Protein AF-A0A2S0L0M1-F1 (afdb_monomer)

Secondary structure (DSSP, 8-state):
-----SSSSSSS-----------PEEEE-TTS-EEEEE-------HHHHHHHHHHHHHHHHHHHHHHHHHHHHHHHHHHHHHHHHHHHHHHHHHHHHHHHHHHHHEEEEEEEEEEEEEETT--EEEEEEEETTEEEEEETTS-EEEEEEEETTEEEEEETTS-EEEEEEEETTEEEEEETTS-EEEEEEEETTEEEEEETTS-EEEEEEEETTEEEEEETTS-EEEEEEEETTEEEEE-TTS-EEEEEEEEEEEEEEETTEEEEE--HHHHHHHHHHHHHHHHHHHHHHHHHHTEEEEEEE-TTS-EEEEEEEETTEEEEEETTS-EEEEEETT--

Solvent-accessible surface area (backbone atoms only — not comparable to full-atom values): 18390 Å² total; per-residue (Å²): 139,91,90,84,89,87,86,76,84,84,86,76,75,88,71,94,72,94,77,94,74,95,64,70,50,75,43,57,48,100,85,69,48,78,77,45,76,47,76,80,83,74,91,71,51,72,70,54,52,51,49,52,51,53,50,51,51,52,52,53,49,51,51,54,51,51,50,50,49,52,52,51,53,49,50,52,49,54,53,50,51,52,51,51,51,48,52,51,50,51,53,52,51,52,53,51,51,54,51,50,52,59,51,68,34,47,47,75,45,80,61,36,36,36,32,40,32,25,40,60,80,50,47,56,53,24,34,38,34,36,43,92,63,30,35,46,29,24,39,56,88,64,51,57,57,25,36,38,39,63,53,98,79,26,39,37,32,23,38,53,86,67,49,69,53,24,35,38,40,70,56,97,53,32,36,43,31,27,37,60,88,69,47,65,50,32,37,38,44,48,58,89,55,38,35,39,35,25,40,61,88,68,45,71,60,24,37,37,38,55,56,93,52,33,34,44,33,23,39,73,88,65,50,65,59,21,36,37,40,55,51,97,51,35,38,40,35,24,38,62,86,68,48,64,56,25,36,34,41,46,44,79,28,34,38,34,22,49,76,86,39,84,74,48,66,65,50,67,69,60,52,47,54,51,50,43,52,51,27,52,51,51,43,52,48,52,50,48,48,54,50,40,80,37,37,47,78,49,78,41,60,49,100,85,69,48,66,51,32,39,37,40,39,36,85,58,32,33,38,35,25,38,63,87,67,49,81,72,48,78,43,62,66,79,74,128

Structure (mmCIF, N/CA/C/O backbone):
data_AF-A0A2S0L0M1-F1
#
_entry.id   AF-A0A2S0L0M1-F1
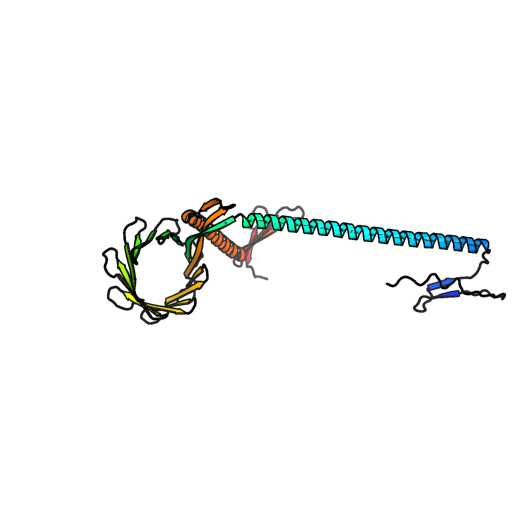#
loop_
_atom_site.group_PDB
_atom_site.id
_atom_site.type_symbol
_atom_site.label_atom_id
_atom_site.label_alt_id
_atom_site.label_comp_id
_atom_site.label_asym_id
_atom_site.label_entity_id
_atom_site.label_seq_id
_atom_site.pdbx_PDB_ins_code
_atom_site.Cartn_x
_atom_site.Cartn_y
_atom_site.Cartn_z
_atom_site.occupancy
_atom_site.B_iso_or_equiv
_atom_site.auth_seq_id
_atom_site.auth_comp_id
_atom_site.auth_asym_id
_atom_site.auth_atom_id
_atom_site.pdbx_PDB_model_num
ATOM 1 N N . MET A 1 1 ? 57.082 9.782 -32.297 1.00 38.47 1 MET A N 1
ATOM 2 C CA . MET A 1 1 ? 58.486 10.260 -32.256 1.00 38.47 1 MET A CA 1
ATOM 3 C C . MET A 1 1 ? 59.394 9.033 -32.230 1.00 38.47 1 MET A C 1
ATOM 5 O O . MET A 1 1 ? 59.083 8.135 -31.463 1.00 38.47 1 MET A O 1
ATOM 9 N N . LYS A 1 2 ? 60.462 9.013 -33.044 1.00 38.16 2 LYS A N 1
ATOM 10 C CA . LYS A 1 2 ? 61.346 7.879 -33.433 1.00 38.16 2 LYS A CA 1
ATOM 11 C C . LYS A 1 2 ? 60.902 7.100 -34.679 1.00 38.16 2 LYS A C 1
ATOM 13 O O . LYS A 1 2 ? 60.238 6.086 -34.563 1.00 38.16 2 LYS A O 1
ATOM 18 N N . MET A 1 3 ? 61.308 7.595 -35.848 1.00 29.16 3 MET A N 1
ATOM 19 C CA . MET A 1 3 ? 61.786 6.821 -37.011 1.00 29.16 3 MET A CA 1
ATOM 20 C C . MET A 1 3 ? 62.231 7.821 -38.090 1.00 29.16 3 MET A C 1
ATOM 22 O O . MET A 1 3 ? 61.584 8.003 -39.112 1.00 29.16 3 MET A O 1
ATOM 26 N N . ILE A 1 4 ? 63.312 8.550 -37.818 1.00 35.44 4 ILE A N 1
ATOM 27 C CA . ILE A 1 4 ? 64.072 9.282 -38.836 1.00 35.44 4 ILE A CA 1
ATOM 28 C C . ILE A 1 4 ? 65.523 9.128 -38.407 1.00 35.44 4 ILE A C 1
ATOM 30 O O . ILE A 1 4 ? 65.901 9.653 -37.364 1.00 35.44 4 ILE A O 1
ATOM 34 N N . GLY A 1 5 ? 66.316 8.371 -39.156 1.00 35.31 5 GLY A N 1
ATOM 35 C CA . GLY A 1 5 ? 67.752 8.319 -38.901 1.00 35.31 5 GLY A CA 1
ATOM 36 C C . GLY A 1 5 ? 68.411 7.001 -39.251 1.00 35.31 5 GLY A C 1
ATOM 37 O O . GLY A 1 5 ? 68.977 6.382 -38.362 1.00 35.31 5 GLY A O 1
ATOM 38 N N . THR A 1 6 ? 68.354 6.555 -40.511 1.00 38.09 6 THR A N 1
ATOM 39 C CA . THR A 1 6 ? 69.381 5.625 -41.040 1.00 38.09 6 THR A CA 1
ATOM 40 C C . THR A 1 6 ? 69.422 5.554 -42.572 1.00 38.09 6 THR A C 1
ATOM 42 O O . THR A 1 6 ? 69.612 4.490 -43.136 1.00 38.09 6 THR A O 1
ATOM 45 N N . TRP A 1 7 ? 69.255 6.679 -43.277 1.00 28.41 7 TRP A N 1
ATOM 46 C CA . TRP A 1 7 ? 69.481 6.722 -44.738 1.00 28.41 7 TRP A CA 1
ATOM 47 C C . TRP A 1 7 ? 70.381 7.875 -45.217 1.00 28.41 7 TRP A C 1
ATOM 49 O O . TRP A 1 7 ? 70.524 8.073 -46.416 1.00 28.41 7 TRP A O 1
ATOM 59 N N . CYS A 1 8 ? 71.043 8.610 -44.312 1.00 28.67 8 CYS A N 1
ATOM 60 C CA . CYS A 1 8 ? 71.921 9.732 -44.694 1.00 28.67 8 CYS A CA 1
ATOM 61 C C . CYS A 1 8 ? 73.416 9.551 -44.377 1.00 28.67 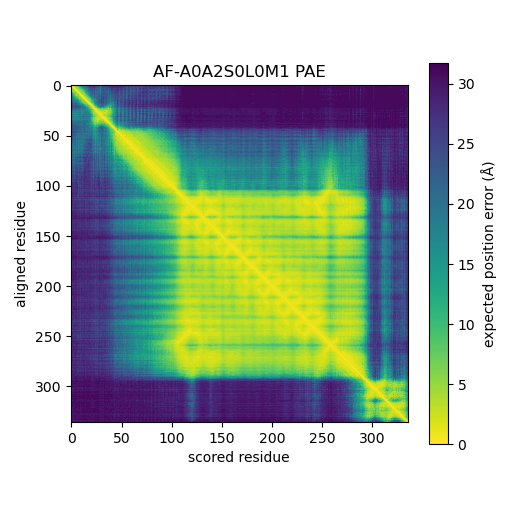8 CYS A C 1
ATOM 63 O O . CYS A 1 8 ? 74.188 10.462 -44.650 1.00 28.67 8 CYS A O 1
ATOM 65 N N . ALA A 1 9 ? 73.865 8.420 -43.827 1.00 28.42 9 ALA A N 1
ATOM 66 C CA . ALA A 1 9 ? 75.251 8.315 -43.346 1.00 28.42 9 ALA A CA 1
ATOM 67 C C . ALA A 1 9 ? 76.271 7.761 -44.363 1.00 28.42 9 ALA A C 1
ATOM 69 O O . ALA A 1 9 ? 77.457 7.758 -44.059 1.00 28.42 9 ALA A O 1
ATOM 70 N N . ALA A 1 10 ? 75.858 7.322 -45.558 1.00 33.03 10 ALA A N 1
ATOM 71 C CA . ALA A 1 10 ? 76.778 6.694 -46.519 1.00 33.03 10 ALA A CA 1
ATOM 72 C C . ALA A 1 10 ? 77.180 7.576 -47.720 1.00 33.03 10 ALA A C 1
ATOM 74 O O . ALA A 1 10 ? 77.999 7.151 -48.524 1.00 33.03 10 ALA A O 1
ATOM 75 N N . LEU A 1 11 ? 76.650 8.799 -47.861 1.00 32.59 11 LEU A N 1
ATOM 76 C CA . LEU A 1 11 ? 76.905 9.654 -49.039 1.00 32.59 11 LEU A CA 1
ATO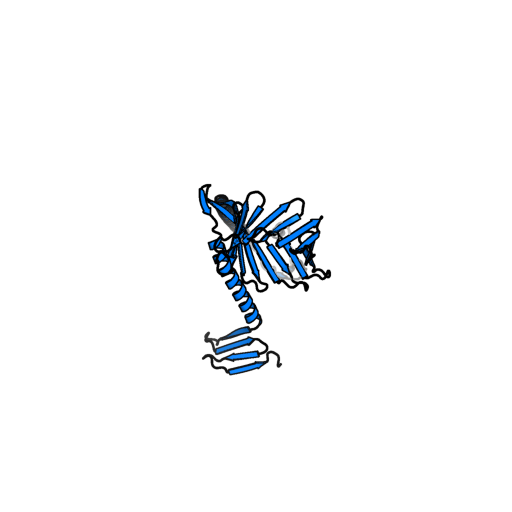M 77 C C . LEU A 1 11 ? 77.767 10.900 -48.765 1.00 32.59 11 LEU A C 1
ATOM 79 O O . LEU A 1 11 ? 77.800 11.811 -49.586 1.00 32.59 11 LEU A O 1
ATOM 83 N N . LEU A 1 12 ? 78.470 10.956 -47.628 1.00 30.48 12 LEU A N 1
ATOM 84 C CA . LEU A 1 12 ? 79.279 12.125 -47.240 1.00 30.48 12 LEU A CA 1
ATOM 85 C C . LEU A 1 12 ? 80.700 11.807 -46.747 1.00 30.48 12 LEU A C 1
ATOM 87 O O . LEU A 1 12 ? 81.360 12.680 -46.194 1.00 30.48 12 LEU A O 1
ATOM 91 N N . ALA A 1 13 ? 81.206 10.597 -46.989 1.00 30.78 13 ALA A N 1
ATOM 92 C CA . ALA A 1 13 ? 82.622 10.295 -46.800 1.00 30.78 13 ALA A CA 1
ATOM 93 C C . ALA A 1 13 ? 83.307 10.239 -48.170 1.00 30.78 13 ALA A C 1
ATOM 95 O O . ALA A 1 13 ? 83.307 9.212 -48.844 1.00 30.78 13 ALA A O 1
ATOM 96 N N . GLY A 1 14 ? 83.871 11.372 -48.593 1.00 38.91 14 GLY A N 1
ATOM 97 C CA . GLY A 1 14 ? 84.887 11.368 -49.635 1.00 38.91 14 GLY A CA 1
ATOM 98 C C . GLY A 1 14 ? 86.065 10.530 -49.153 1.00 38.91 14 GLY A C 1
ATOM 99 O O . GLY A 1 14 ? 86.693 10.874 -48.156 1.00 38.91 14 GLY A O 1
ATOM 100 N N . PHE A 1 15 ? 86.351 9.432 -49.843 1.00 31.39 15 PHE A N 1
ATOM 101 C CA . PHE A 1 15 ? 87.589 8.694 -49.642 1.00 31.39 15 PHE A CA 1
ATOM 102 C C . PHE A 1 15 ? 88.229 8.422 -51.000 1.00 31.39 15 PHE A C 1
ATOM 104 O O . PHE A 1 15 ? 87.864 7.512 -51.738 1.00 31.39 15 PHE A O 1
ATOM 111 N N . LEU A 1 16 ? 89.183 9.294 -51.331 1.00 35.97 16 LEU A N 1
ATOM 112 C CA . LEU A 1 16 ? 90.285 8.991 -52.230 1.00 35.97 16 LEU A CA 1
ATOM 113 C C . LEU A 1 16 ? 91.061 7.817 -51.625 1.00 35.97 16 LEU A C 1
ATOM 115 O O . LEU A 1 16 ? 91.705 7.979 -50.593 1.00 35.97 16 LEU A O 1
ATOM 119 N N . ALA A 1 17 ? 91.033 6.659 -52.275 1.00 29.23 17 ALA A N 1
ATOM 120 C CA . ALA A 1 17 ? 92.014 5.610 -52.043 1.00 29.23 17 ALA A CA 1
ATOM 121 C C . ALA A 1 17 ? 92.287 4.881 -53.362 1.00 29.23 17 ALA A C 1
ATOM 123 O O . ALA A 1 17 ? 91.578 3.966 -53.765 1.00 29.23 17 ALA A O 1
ATOM 124 N N . VAL A 1 18 ? 93.334 5.335 -54.051 1.00 36.06 18 VAL A N 1
ATOM 125 C CA . VAL A 1 18 ? 94.094 4.502 -54.982 1.00 36.06 18 VAL A CA 1
ATOM 126 C C . VAL A 1 18 ? 94.914 3.554 -54.108 1.00 36.06 18 VAL A C 1
ATOM 128 O O . VAL A 1 18 ? 95.785 4.015 -53.373 1.00 36.06 18 VAL A O 1
ATOM 131 N N . GLY A 1 19 ? 94.629 2.254 -54.138 1.00 30.58 19 GLY A N 1
ATOM 132 C CA . GLY A 1 19 ? 95.394 1.275 -53.366 1.00 30.58 19 GLY A CA 1
ATOM 133 C C . GLY A 1 19 ? 94.763 -0.113 -53.359 1.00 30.58 19 GLY A C 1
ATOM 134 O O . GLY A 1 19 ? 93.583 -0.273 -53.090 1.00 30.58 19 GLY A O 1
ATOM 135 N N . THR A 1 20 ? 95.569 -1.108 -53.699 1.00 39.47 20 THR A N 1
ATOM 136 C CA . THR A 1 20 ? 95.247 -2.515 -53.956 1.00 39.47 20 THR A CA 1
ATOM 137 C C . THR A 1 20 ? 94.995 -3.344 -52.688 1.00 39.47 20 THR A C 1
ATOM 139 O O . THR A 1 20 ? 95.913 -3.455 -51.881 1.00 39.47 20 THR A O 1
ATOM 142 N N . ALA A 1 21 ? 93.827 -3.990 -52.569 1.00 34.66 21 ALA A N 1
ATOM 143 C CA . ALA A 1 21 ? 93.588 -5.343 -52.018 1.00 34.66 21 ALA A CA 1
ATOM 144 C C . ALA A 1 21 ? 92.069 -5.585 -51.887 1.00 34.66 21 ALA A C 1
ATOM 146 O O . ALA A 1 21 ? 91.335 -4.679 -51.508 1.00 34.66 21 ALA A O 1
ATOM 147 N N . ALA A 1 22 ? 91.589 -6.790 -52.211 1.00 45.09 22 ALA A N 1
ATOM 148 C CA . ALA A 1 22 ? 90.186 -7.169 -52.037 1.00 45.09 22 ALA A CA 1
ATOM 149 C C . ALA A 1 22 ? 89.833 -7.222 -50.537 1.00 45.09 22 ALA A C 1
ATOM 151 O O . ALA A 1 22 ? 90.338 -8.079 -49.813 1.00 45.09 22 ALA A O 1
ATOM 152 N N . GLU A 1 23 ? 88.989 -6.298 -50.075 1.00 45.81 23 GLU A N 1
ATOM 153 C CA . GLU A 1 23 ? 88.536 -6.202 -48.684 1.00 45.81 23 GLU A CA 1
ATOM 154 C C . GLU A 1 23 ? 87.049 -6.578 -48.594 1.00 45.81 23 GLU A C 1
ATOM 156 O O . GLU A 1 23 ? 86.165 -5.850 -49.046 1.00 45.81 23 GLU A O 1
ATOM 161 N N . THR A 1 24 ? 86.760 -7.743 -48.016 1.00 47.53 24 THR A N 1
ATOM 162 C CA . THR A 1 24 ? 85.405 -8.142 -47.607 1.00 47.53 24 THR A CA 1
ATOM 163 C C . THR A 1 24 ? 84.978 -7.363 -46.371 1.00 47.53 24 THR A C 1
ATOM 165 O O . THR A 1 24 ? 85.628 -7.455 -45.329 1.00 47.53 24 THR A O 1
ATOM 168 N N . VAL A 1 25 ? 83.853 -6.650 -46.454 1.00 51.88 25 VAL A N 1
ATOM 169 C CA . VAL A 1 25 ? 83.310 -5.873 -45.331 1.00 51.88 25 VAL A CA 1
ATOM 170 C C . VAL A 1 25 ? 82.193 -6.663 -44.646 1.00 51.88 25 VAL A C 1
ATOM 172 O O . VAL A 1 25 ? 81.221 -7.091 -45.274 1.00 51.88 25 VAL A O 1
ATOM 175 N N . GLU A 1 26 ? 82.326 -6.865 -43.333 1.00 57.41 26 GLU A N 1
ATOM 176 C CA . GLU A 1 26 ? 81.300 -7.503 -42.505 1.00 57.41 26 GLU A CA 1
ATOM 177 C C . GLU A 1 26 ? 80.265 -6.472 -42.043 1.00 57.41 26 GLU A C 1
ATOM 179 O O . GLU A 1 26 ? 80.601 -5.484 -41.389 1.00 57.41 26 GLU A O 1
ATOM 184 N N . ILE A 1 27 ? 78.991 -6.721 -42.334 1.00 53.28 27 ILE A N 1
ATOM 185 C CA . ILE A 1 27 ? 77.882 -5.872 -41.900 1.00 53.28 27 ILE A CA 1
ATOM 186 C C . ILE A 1 27 ? 77.330 -6.444 -40.593 1.00 53.28 27 ILE A C 1
ATOM 188 O O . ILE A 1 27 ? 76.914 -7.606 -40.528 1.00 53.28 27 ILE A O 1
ATOM 192 N N . ARG A 1 28 ? 77.338 -5.624 -39.539 1.00 63.31 28 ARG A N 1
ATOM 193 C CA . ARG A 1 28 ? 76.894 -5.992 -38.188 1.00 63.31 28 ARG A CA 1
ATOM 194 C C . ARG A 1 28 ? 75.635 -5.231 -37.788 1.00 63.31 28 ARG A C 1
ATOM 196 O O . ARG A 1 28 ? 75.431 -4.100 -38.225 1.00 63.31 28 ARG A O 1
ATOM 203 N N . ASP A 1 29 ? 74.797 -5.850 -36.961 1.00 59.41 29 ASP A N 1
ATOM 204 C CA . ASP A 1 29 ? 73.673 -5.165 -36.322 1.00 59.41 29 ASP A CA 1
ATOM 205 C C . ASP A 1 29 ? 74.132 -4.291 -35.137 1.00 59.41 29 ASP A C 1
ATOM 207 O O . ASP A 1 29 ? 75.295 -4.304 -34.726 1.00 59.41 29 ASP A O 1
ATOM 211 N N . ASN A 1 30 ? 73.201 -3.533 -34.547 1.00 46.34 30 ASN A N 1
ATOM 212 C CA . ASN A 1 30 ? 73.483 -2.642 -33.412 1.00 46.34 30 ASN A CA 1
ATOM 213 C C . ASN A 1 30 ? 73.852 -3.380 -32.109 1.00 46.34 30 ASN A C 1
ATOM 215 O O . ASN A 1 30 ? 74.146 -2.733 -31.105 1.00 46.34 30 ASN A O 1
ATOM 219 N N . SER A 1 31 ? 73.818 -4.714 -32.100 1.00 50.06 31 SER A N 1
ATOM 220 C CA . SER A 1 31 ? 74.260 -5.564 -30.993 1.00 50.06 31 SER A CA 1
ATOM 221 C C . SER A 1 31 ? 75.631 -6.202 -31.261 1.00 50.06 31 SER A C 1
ATOM 223 O O . SER A 1 31 ? 76.132 -6.943 -30.420 1.00 50.06 31 SER A O 1
ATOM 225 N N . GLY A 1 32 ? 76.266 -5.879 -32.394 1.00 56.25 32 GLY A N 1
ATOM 226 C CA . GLY A 1 32 ? 77.607 -6.326 -32.769 1.00 56.25 32 GLY A CA 1
ATOM 227 C C . GLY A 1 32 ? 77.652 -7.683 -33.478 1.00 56.25 32 GLY A C 1
ATOM 228 O O . GLY A 1 32 ? 78.748 -8.147 -33.819 1.00 56.25 32 GLY A O 1
ATOM 229 N N . ASN A 1 33 ? 76.500 -8.307 -33.742 1.00 56.00 33 ASN A N 1
ATOM 230 C CA . ASN A 1 33 ? 76.428 -9.595 -34.428 1.00 56.00 33 ASN A CA 1
ATOM 231 C C . ASN A 1 33 ? 76.526 -9.412 -35.943 1.00 56.00 33 ASN A C 1
ATOM 233 O O . ASN A 1 33 ? 75.938 -8.490 -36.505 1.00 56.00 33 ASN A O 1
ATOM 237 N N . ILE A 1 34 ? 77.269 -10.298 -36.613 1.00 59.56 34 ILE A N 1
ATOM 238 C CA . ILE A 1 34 ? 77.402 -10.284 -38.075 1.00 59.56 34 ILE A CA 1
ATOM 239 C C . ILE A 1 34 ? 76.071 -10.728 -38.678 1.00 59.56 34 ILE A C 1
ATOM 241 O O . ILE A 1 34 ? 75.650 -11.867 -38.486 1.00 59.56 34 ILE A O 1
ATOM 245 N N . VAL A 1 35 ? 75.430 -9.827 -39.419 1.00 60.28 35 VAL A N 1
ATOM 246 C CA . VAL A 1 35 ? 74.159 -10.080 -40.114 1.00 60.28 35 VAL A CA 1
ATOM 247 C C . VAL A 1 35 ? 74.334 -10.219 -41.627 1.00 60.28 35 VAL A C 1
ATOM 249 O O . VAL A 1 35 ? 73.392 -10.590 -42.321 1.00 60.28 35 VAL A O 1
ATOM 252 N N . GLY A 1 36 ? 75.543 -9.991 -42.144 1.00 48.66 36 GLY A N 1
ATOM 253 C CA . GLY A 1 36 ? 75.905 -10.306 -43.524 1.00 48.66 36 GLY A CA 1
ATOM 254 C C . GLY A 1 36 ? 77.379 -10.037 -43.827 1.00 48.66 36 GLY A C 1
ATOM 255 O O . GLY A 1 36 ? 78.035 -9.265 -43.129 1.00 48.66 36 GLY A O 1
ATOM 256 N N . ARG A 1 37 ? 77.903 -10.665 -44.883 1.00 45.34 37 ARG A N 1
ATOM 257 C CA . ARG A 1 37 ? 79.220 -10.364 -45.468 1.00 45.34 37 ARG A CA 1
ATOM 258 C C . ARG A 1 37 ? 79.027 -9.979 -46.929 1.00 45.34 37 ARG A C 1
ATOM 260 O O . ARG A 1 37 ? 78.263 -10.648 -47.622 1.00 45.34 37 ARG A O 1
ATOM 267 N N . ALA A 1 38 ? 79.674 -8.902 -47.365 1.00 48.50 38 ALA A N 1
ATOM 268 C CA . ALA A 1 38 ? 79.619 -8.443 -48.748 1.00 48.50 38 ALA A CA 1
ATOM 269 C C . ALA A 1 38 ? 81.004 -8.568 -49.396 1.00 48.50 38 ALA A C 1
ATOM 271 O O . ALA A 1 38 ? 81.962 -7.945 -48.931 1.00 48.50 38 ALA A O 1
ATOM 272 N N . ASP A 1 39 ? 81.085 -9.361 -50.466 1.00 47.19 39 ASP A N 1
ATOM 273 C CA . ASP A 1 39 ? 82.243 -9.402 -51.358 1.00 47.19 39 ASP A CA 1
ATOM 274 C C . ASP A 1 39 ? 82.195 -8.165 -52.263 1.00 47.19 39 ASP A C 1
ATOM 276 O O . ASP A 1 39 ? 81.208 -7.931 -52.967 1.00 47.19 39 ASP A O 1
ATOM 280 N N . LEU A 1 40 ? 83.245 -7.345 -52.228 1.00 50.91 40 LEU A N 1
ATOM 281 C CA . LEU A 1 40 ? 83.346 -6.124 -53.029 1.00 50.91 40 LEU A CA 1
ATOM 282 C C . LEU A 1 40 ? 83.917 -6.436 -54.425 1.00 50.91 40 LEU A C 1
ATOM 284 O O . LEU A 1 40 ? 84.914 -5.854 -54.841 1.00 50.91 40 LEU A O 1
ATOM 288 N N . ASP A 1 41 ? 83.309 -7.386 -55.138 1.00 42.56 41 ASP A N 1
ATOM 289 C CA . ASP A 1 41 ? 83.752 -7.788 -56.477 1.00 42.56 41 ASP A CA 1
ATOM 290 C C . ASP A 1 41 ? 82.827 -7.177 -57.542 1.00 42.56 41 ASP A C 1
ATOM 292 O O . ASP A 1 41 ? 81.711 -7.638 -57.789 1.00 42.56 41 ASP A O 1
ATOM 296 N N . GLY A 1 42 ? 83.275 -6.062 -58.130 1.00 48.12 42 GLY A N 1
ATOM 297 C CA . GLY A 1 42 ? 82.583 -5.364 -59.217 1.00 48.12 42 GLY A CA 1
ATOM 298 C C . GLY A 1 42 ? 82.782 -3.847 -59.192 1.00 48.12 42 GLY A C 1
ATOM 299 O O . GLY A 1 42 ? 82.120 -3.132 -58.442 1.00 48.12 42 GLY A O 1
ATOM 300 N N . TYR A 1 43 ? 83.663 -3.333 -60.057 1.00 44.94 43 TYR A N 1
ATOM 301 C CA . TYR A 1 43 ? 83.748 -1.899 -60.353 1.00 44.94 43 TYR A CA 1
ATOM 302 C C . TYR A 1 43 ? 82.511 -1.471 -61.155 1.00 44.94 43 TYR A C 1
ATOM 304 O O . TYR A 1 43 ? 82.436 -1.697 -62.362 1.00 44.94 43 TYR A O 1
ATOM 312 N N . TYR A 1 44 ? 81.536 -0.848 -60.493 1.00 50.53 44 TYR A N 1
ATOM 313 C CA . TYR A 1 44 ? 80.410 -0.207 -61.173 1.00 50.53 44 TYR A CA 1
ATOM 314 C C . TYR A 1 44 ? 80.890 1.031 -61.942 1.00 50.53 44 TYR A C 1
ATOM 316 O O . TYR A 1 44 ? 81.604 1.877 -61.400 1.00 50.53 44 TYR A O 1
ATOM 324 N N . SER A 1 45 ? 80.471 1.167 -63.201 1.00 56.78 45 SER A N 1
ATOM 325 C CA . SER A 1 45 ? 80.660 2.404 -63.970 1.00 56.78 45 SER A CA 1
ATOM 326 C C . SER A 1 45 ? 79.924 3.571 -63.288 1.00 56.78 45 SER A C 1
ATOM 328 O O . SER A 1 45 ? 78.871 3.375 -62.679 1.00 56.78 45 SER A O 1
ATOM 330 N N . SER A 1 46 ? 80.446 4.802 -63.398 1.00 58.28 46 SER A N 1
ATOM 331 C CA . SER A 1 46 ? 79.807 6.002 -62.825 1.00 58.28 46 SER A CA 1
ATOM 332 C C . SER A 1 46 ? 78.351 6.167 -63.290 1.00 58.28 46 SER A C 1
ATOM 334 O O . SER A 1 46 ? 77.494 6.568 -62.502 1.00 58.28 46 SER A O 1
ATOM 336 N N . ASP A 1 47 ? 78.039 5.754 -64.521 1.00 66.12 47 ASP A N 1
ATOM 337 C CA . ASP A 1 47 ? 76.678 5.775 -65.065 1.00 66.12 47 ASP A CA 1
ATOM 338 C C . ASP A 1 47 ? 75.760 4.742 -64.399 1.00 66.12 47 ASP A C 1
ATOM 340 O O . ASP A 1 47 ? 74.567 4.980 -64.213 1.00 66.12 47 ASP A O 1
ATOM 344 N N . GLU A 1 48 ? 76.307 3.592 -64.009 1.00 64.19 48 GLU A N 1
ATOM 345 C CA . GLU A 1 48 ? 75.567 2.519 -63.348 1.00 64.19 48 GLU A CA 1
ATOM 346 C C . GLU A 1 48 ? 75.288 2.857 -61.878 1.00 64.19 48 GLU A C 1
ATOM 348 O O . GLU A 1 48 ? 74.186 2.620 -61.379 1.00 64.19 48 GLU A O 1
ATOM 353 N N . LEU A 1 49 ? 76.245 3.512 -61.211 1.00 66.12 49 LEU A N 1
ATOM 354 C CA . LEU A 1 49 ? 76.068 4.052 -59.863 1.00 66.12 49 LEU A CA 1
ATOM 355 C C . LEU A 1 49 ? 75.009 5.169 -59.840 1.00 66.12 49 LEU A C 1
ATOM 357 O O . LEU A 1 49 ? 74.149 5.186 -58.960 1.00 66.12 49 LEU A O 1
ATOM 361 N N . ASN A 1 50 ? 75.029 6.064 -60.835 1.00 72.25 50 ASN A N 1
ATOM 362 C CA . ASN A 1 50 ? 74.042 7.137 -60.972 1.00 72.25 50 ASN A CA 1
ATOM 363 C C . ASN A 1 50 ? 72.634 6.591 -61.256 1.00 72.25 50 ASN A C 1
ATOM 365 O O . ASN A 1 50 ? 71.672 7.062 -60.652 1.00 72.25 50 ASN A O 1
ATOM 369 N N . ARG A 1 51 ? 72.500 5.546 -62.087 1.00 73.56 51 ARG A N 1
ATOM 370 C CA . ARG A 1 51 ? 71.209 4.865 -62.306 1.00 73.56 51 ARG A CA 1
ATOM 371 C C . ARG A 1 51 ? 70.662 4.238 -61.028 1.00 73.56 51 ARG A C 1
ATOM 373 O O . ARG A 1 51 ? 69.504 4.478 -60.697 1.00 73.56 51 ARG A O 1
ATOM 380 N N . LYS A 1 52 ? 71.492 3.510 -60.274 1.00 72.88 52 LYS A N 1
ATOM 381 C CA . LYS A 1 52 ? 71.082 2.910 -58.993 1.00 72.88 52 LYS A CA 1
ATOM 382 C C . LYS A 1 52 ? 70.718 3.964 -57.944 1.00 72.88 52 LYS A C 1
ATOM 384 O O . LYS A 1 52 ? 69.772 3.773 -57.184 1.00 72.88 52 LYS A O 1
ATOM 389 N N . LEU A 1 53 ? 71.431 5.092 -57.908 1.00 75.12 53 LEU A N 1
ATOM 390 C CA . LEU A 1 53 ? 71.111 6.213 -57.021 1.00 75.12 53 LEU A CA 1
ATOM 391 C C . LEU A 1 53 ? 69.775 6.874 -57.396 1.00 75.12 53 LEU A C 1
ATOM 393 O O . LEU A 1 53 ? 68.988 7.211 -56.510 1.00 75.12 53 LEU A O 1
ATOM 397 N N . ASP A 1 54 ? 69.494 7.034 -58.688 1.00 79.44 54 ASP A N 1
ATOM 398 C CA . ASP A 1 54 ? 68.222 7.576 -59.172 1.00 79.44 54 ASP A CA 1
ATOM 399 C C . ASP A 1 54 ? 67.050 6.614 -58.942 1.00 79.44 54 ASP A C 1
ATOM 401 O O . ASP A 1 54 ? 65.951 7.052 -58.593 1.00 79.44 54 ASP A O 1
ATOM 405 N N . GLU A 1 55 ? 67.271 5.306 -59.074 1.00 81.12 55 GLU A N 1
ATOM 406 C CA . GLU A 1 55 ? 66.305 4.268 -58.700 1.00 81.12 55 GLU A CA 1
ATOM 407 C C . GLU A 1 55 ? 66.010 4.306 -57.196 1.00 81.12 55 GLU A C 1
ATOM 409 O O . GLU A 1 55 ? 64.847 4.419 -56.806 1.00 81.12 55 GLU A O 1
ATOM 414 N N . ALA A 1 56 ? 67.044 4.361 -56.350 1.00 75.19 56 ALA A N 1
ATOM 415 C CA . ALA A 1 56 ? 66.890 4.473 -54.900 1.00 75.19 56 ALA A CA 1
ATOM 416 C C . ALA A 1 56 ? 66.164 5.764 -54.477 1.00 75.19 56 ALA A C 1
ATOM 418 O O . ALA A 1 56 ? 65.343 5.749 -53.557 1.00 75.19 56 ALA A O 1
ATOM 419 N N . ARG A 1 57 ? 66.410 6.892 -55.160 1.00 80.56 57 ARG A N 1
ATOM 420 C CA . ARG A 1 57 ? 65.683 8.155 -54.931 1.00 80.56 57 ARG A CA 1
ATOM 421 C C . ARG A 1 57 ? 64.208 8.040 -55.304 1.00 80.56 57 ARG A C 1
ATOM 423 O O . ARG A 1 57 ? 63.361 8.508 -54.542 1.00 80.56 57 ARG A O 1
ATOM 430 N N . LYS A 1 58 ? 63.892 7.407 -56.437 1.00 83.88 58 LYS A N 1
ATOM 431 C CA . LYS A 1 58 ? 62.505 7.160 -56.866 1.00 83.88 58 LYS A CA 1
ATOM 432 C C . LYS A 1 58 ? 61.779 6.227 -55.900 1.00 83.88 58 LYS A C 1
ATOM 434 O O . LYS A 1 58 ? 60.630 6.496 -55.559 1.00 83.88 58 LYS A O 1
ATOM 439 N N . ASP A 1 59 ? 62.436 5.176 -55.421 1.00 83.12 59 ASP A N 1
ATOM 440 C CA . ASP A 1 59 ? 61.850 4.242 -54.458 1.00 83.12 59 ASP A CA 1
ATOM 441 C C . ASP A 1 59 ? 61.634 4.895 -53.084 1.00 83.12 59 ASP A C 1
ATOM 443 O O . ASP A 1 59 ? 60.563 4.749 -52.492 1.00 83.12 59 ASP A O 1
ATOM 447 N N . MET A 1 60 ? 62.585 5.710 -52.613 1.00 82.56 60 MET A N 1
ATOM 448 C CA . MET A 1 60 ? 62.431 6.501 -51.386 1.00 82.56 60 MET A CA 1
ATOM 449 C C . MET A 1 60 ? 61.268 7.501 -51.490 1.00 82.56 60 MET A C 1
ATOM 451 O O . MET A 1 60 ? 60.493 7.656 -50.545 1.00 82.56 60 MET A O 1
ATOM 455 N N . GLN A 1 61 ? 61.108 8.163 -52.641 1.00 84.88 61 GLN A N 1
ATOM 456 C CA . GLN A 1 61 ? 59.974 9.058 -52.892 1.00 84.88 61 GLN A CA 1
ATOM 457 C C . GLN A 1 61 ? 58.641 8.303 -52.895 1.00 84.88 61 GLN A C 1
ATOM 459 O O . GLN A 1 61 ? 57.708 8.752 -52.230 1.00 84.88 61 GLN A O 1
ATOM 464 N N . ARG A 1 62 ? 58.563 7.133 -53.546 1.00 85.94 62 ARG A N 1
ATOM 465 C CA . ARG A 1 62 ? 57.358 6.288 -53.514 1.00 85.94 62 ARG A CA 1
ATOM 466 C C . ARG A 1 62 ? 56.999 5.858 -52.093 1.00 85.94 62 ARG A C 1
ATOM 468 O O . ARG A 1 62 ? 55.835 5.947 -51.720 1.00 85.94 62 ARG A O 1
ATOM 475 N N . LEU A 1 63 ? 57.979 5.452 -51.284 1.00 86.56 63 LEU A N 1
ATOM 476 C CA . LEU A 1 63 ? 57.752 5.084 -49.883 1.00 86.56 63 LEU A CA 1
ATOM 477 C C . LEU A 1 63 ? 57.248 6.269 -49.055 1.00 86.56 63 LEU A C 1
ATOM 479 O O . LEU A 1 63 ? 56.301 6.121 -48.286 1.00 86.56 63 LEU A O 1
ATOM 483 N N . LEU A 1 64 ? 57.842 7.454 -49.218 1.00 85.56 64 LEU A N 1
ATOM 484 C CA . LEU A 1 64 ? 57.382 8.668 -48.538 1.00 85.56 64 LEU A CA 1
ATOM 485 C C . LEU A 1 64 ? 55.949 9.037 -48.935 1.00 85.56 64 LEU A C 1
ATOM 487 O O . LEU A 1 64 ? 55.159 9.447 -48.084 1.00 85.56 64 LEU A O 1
ATOM 491 N N . GLU A 1 65 ? 55.601 8.880 -50.207 1.00 87.06 65 GLU A N 1
ATOM 492 C CA . GLU A 1 65 ? 54.263 9.156 -50.721 1.00 87.06 65 GLU A CA 1
ATOM 493 C C . GLU A 1 65 ? 53.238 8.119 -50.238 1.00 87.06 65 GLU A C 1
ATOM 495 O O . GLU A 1 65 ? 52.141 8.484 -49.816 1.00 87.06 65 GLU A O 1
ATOM 500 N N . GLU A 1 66 ? 53.620 6.843 -50.168 1.00 88.19 66 GLU A N 1
ATOM 501 C CA . GLU A 1 66 ? 52.796 5.778 -49.597 1.00 88.19 66 GLU A CA 1
ATOM 502 C C . GLU A 1 66 ? 52.557 5.985 -48.092 1.00 88.19 66 GLU A C 1
ATOM 504 O O . GLU A 1 66 ? 51.429 5.837 -47.619 1.00 88.19 66 GLU A O 1
ATOM 509 N N . GLN A 1 67 ? 53.583 6.390 -47.336 1.00 85.25 67 GLN A N 1
ATOM 510 C CA . GLN A 1 67 ? 53.457 6.726 -45.913 1.00 85.25 67 GLN A CA 1
ATOM 511 C C . GLN A 1 67 ? 52.544 7.938 -45.698 1.00 85.25 67 GLN A C 1
ATOM 513 O O . GLN A 1 67 ? 51.670 7.910 -44.830 1.00 85.25 67 GLN A O 1
ATOM 518 N N . ARG A 1 68 ? 52.686 8.987 -46.521 1.00 86.12 68 ARG A N 1
ATOM 519 C CA . ARG A 1 68 ? 51.800 10.163 -46.485 1.00 86.12 68 ARG A CA 1
ATOM 520 C C . ARG A 1 68 ? 50.358 9.795 -46.814 1.00 86.12 68 ARG A C 1
ATOM 522 O O . ARG A 1 68 ? 49.450 10.266 -46.135 1.00 86.12 68 ARG A O 1
ATOM 529 N N . ARG A 1 69 ? 50.144 8.927 -47.804 1.00 87.19 69 ARG A N 1
ATOM 530 C CA . ARG A 1 69 ? 48.815 8.433 -48.174 1.00 87.19 69 ARG A CA 1
ATOM 531 C C . ARG A 1 69 ? 48.184 7.615 -47.049 1.00 87.19 69 ARG A C 1
ATOM 533 O O . ARG A 1 69 ? 47.044 7.879 -46.691 1.00 87.19 69 ARG A O 1
ATOM 540 N N . LYS A 1 70 ? 48.931 6.691 -46.435 1.00 85.75 70 LYS A N 1
ATOM 541 C CA . LYS A 1 70 ? 48.458 5.903 -45.283 1.00 85.75 70 LYS A CA 1
ATOM 542 C C . LYS A 1 70 ? 48.094 6.793 -44.091 1.00 85.75 70 LYS A C 1
ATOM 544 O O . LYS A 1 70 ? 47.030 6.608 -43.510 1.00 85.75 70 LYS A O 1
ATOM 549 N N . ALA A 1 71 ? 48.920 7.793 -43.777 1.00 82.44 71 ALA A N 1
ATOM 550 C CA . ALA A 1 71 ? 48.632 8.761 -42.718 1.00 82.44 71 ALA A CA 1
ATOM 551 C C . ALA A 1 71 ? 47.395 9.632 -43.032 1.00 82.44 71 ALA A C 1
ATOM 553 O O . ALA A 1 71 ? 46.576 9.902 -42.151 1.00 82.44 71 ALA A O 1
ATOM 554 N N . ALA A 1 72 ? 47.212 10.038 -44.292 1.00 85.75 72 ALA A N 1
ATOM 555 C CA . ALA A 1 72 ? 46.024 10.773 -44.728 1.00 85.75 72 ALA A CA 1
ATOM 556 C C . ALA A 1 72 ? 44.748 9.910 -44.658 1.00 85.75 72 ALA A C 1
ATOM 558 O O . ALA A 1 72 ? 43.712 10.372 -44.185 1.00 85.75 72 ALA A O 1
ATOM 559 N N . ASP A 1 73 ? 44.824 8.636 -45.047 1.00 91.12 73 ASP A N 1
ATOM 560 C CA . ASP A 1 73 ? 43.700 7.700 -44.952 1.00 91.12 73 ASP A CA 1
ATOM 561 C C . ASP A 1 73 ? 43.329 7.399 -43.490 1.00 91.12 73 ASP A C 1
ATOM 563 O O . ASP A 1 73 ? 42.149 7.307 -43.147 1.00 91.12 73 ASP A O 1
ATOM 567 N N . GLU A 1 74 ? 44.321 7.273 -42.605 1.00 90.88 74 GLU A N 1
ATOM 568 C CA . GLU A 1 74 ? 44.100 7.057 -41.175 1.00 90.88 74 GLU A CA 1
ATOM 569 C C . GLU A 1 74 ? 43.449 8.272 -40.505 1.00 90.88 74 GLU A C 1
ATOM 571 O O . GLU A 1 74 ? 42.445 8.124 -39.805 1.00 90.88 74 GLU A O 1
ATOM 576 N N . THR A 1 75 ? 43.942 9.481 -40.785 1.00 89.50 75 THR A N 1
ATOM 577 C CA . THR A 1 75 ? 43.317 10.720 -40.290 1.00 89.50 75 THR A CA 1
ATOM 578 C C . THR A 1 75 ? 41.898 10.892 -40.836 1.00 89.50 75 THR A C 1
ATOM 580 O O . THR A 1 75 ? 40.986 11.216 -40.076 1.00 89.50 75 THR A O 1
ATOM 583 N N . ALA A 1 76 ? 41.652 10.578 -42.113 1.00 89.94 76 ALA A N 1
ATOM 584 C CA . ALA A 1 76 ? 40.309 10.596 -42.689 1.00 89.94 76 ALA A CA 1
ATOM 585 C C . ALA A 1 76 ? 39.360 9.591 -42.011 1.00 89.94 76 ALA A C 1
ATOM 587 O O . ALA A 1 76 ? 38.189 9.909 -41.795 1.00 89.94 76 ALA A O 1
ATOM 588 N N . ARG A 1 77 ? 39.841 8.395 -41.640 1.00 89.94 77 ARG A N 1
ATOM 589 C CA . ARG A 1 77 ? 39.051 7.416 -40.869 1.00 89.94 77 ARG A CA 1
ATOM 590 C C . ARG A 1 77 ? 38.732 7.921 -39.468 1.00 89.94 77 ARG A C 1
ATOM 592 O O . ARG A 1 77 ? 37.575 7.851 -39.067 1.00 89.94 77 ARG A O 1
ATOM 599 N N . GLN A 1 78 ? 39.718 8.465 -38.756 1.00 90.94 78 GLN A N 1
ATOM 600 C CA . GLN A 1 78 ? 39.520 9.012 -37.411 1.00 90.94 78 GLN A CA 1
ATOM 601 C C . GLN A 1 78 ? 38.516 10.172 -37.419 1.00 90.94 78 GLN A C 1
ATOM 603 O O . GLN A 1 78 ? 37.619 10.211 -36.580 1.00 90.94 78 GLN A O 1
ATOM 608 N N . VAL A 1 79 ? 38.599 11.072 -38.406 1.00 92.88 79 VAL A N 1
ATOM 609 C CA . VAL A 1 79 ? 37.639 12.176 -38.572 1.00 92.88 79 VAL A CA 1
ATOM 610 C C . VAL A 1 79 ? 36.234 11.653 -38.879 1.00 92.88 79 VAL A C 1
ATOM 612 O O . VAL A 1 79 ? 35.272 12.112 -38.266 1.00 92.88 79 VAL A O 1
ATOM 615 N N . ARG A 1 80 ? 36.087 10.665 -39.775 1.00 92.81 80 ARG A N 1
ATOM 616 C CA . ARG A 1 80 ? 34.779 10.040 -40.055 1.00 92.81 80 ARG A CA 1
ATOM 617 C C . ARG A 1 80 ? 34.179 9.405 -38.804 1.00 92.81 80 ARG A C 1
ATOM 619 O O . ARG A 1 80 ? 33.017 9.655 -38.503 1.00 92.81 80 ARG A O 1
ATOM 626 N N . GLN A 1 81 ? 34.982 8.660 -38.052 1.00 93.69 81 GLN A N 1
ATOM 627 C CA . GLN A 1 81 ? 34.547 8.021 -36.815 1.00 93.69 81 GLN A CA 1
ATOM 628 C C . GLN A 1 81 ? 34.161 9.051 -35.744 1.00 93.69 81 GLN A C 1
ATOM 630 O O . GLN A 1 81 ? 33.161 8.873 -35.057 1.00 93.69 81 GLN A O 1
ATOM 635 N N . ALA A 1 82 ? 34.903 10.155 -35.618 1.00 92.06 82 ALA A N 1
ATOM 636 C CA . ALA A 1 82 ? 34.560 11.240 -34.700 1.00 92.06 82 ALA A CA 1
ATOM 637 C C . ALA A 1 82 ? 33.223 11.903 -35.072 1.00 92.06 82 ALA A C 1
ATOM 639 O O . ALA A 1 82 ? 32.398 12.143 -34.195 1.00 92.06 82 ALA A O 1
ATOM 640 N N . ILE A 1 83 ? 32.974 12.137 -36.366 1.00 94.75 83 ILE A N 1
ATOM 641 C CA . ILE A 1 83 ? 31.697 12.678 -36.857 1.00 94.75 83 ILE A CA 1
ATOM 642 C C . ILE A 1 83 ? 30.546 11.702 -36.590 1.00 94.75 83 ILE A C 1
ATOM 644 O O . ILE A 1 83 ? 29.471 12.125 -36.170 1.00 94.75 83 ILE A O 1
ATOM 648 N N . GLU A 1 84 ? 30.742 10.405 -36.828 1.00 94.88 84 GLU A N 1
ATOM 649 C CA . GLU A 1 84 ? 29.731 9.381 -36.542 1.00 94.88 84 GLU A CA 1
ATOM 650 C C . GLU A 1 84 ? 29.428 9.279 -35.046 1.00 94.88 84 GLU A C 1
ATOM 652 O O . GLU A 1 84 ? 28.259 9.256 -34.662 1.00 94.88 84 GLU A O 1
ATOM 657 N N . ASN A 1 85 ? 30.459 9.301 -34.201 1.00 94.94 85 ASN A N 1
ATOM 658 C CA . ASN A 1 85 ? 30.306 9.311 -32.750 1.00 94.94 85 ASN A CA 1
ATOM 659 C C . ASN A 1 85 ? 29.563 10.563 -32.273 1.00 94.94 85 ASN A C 1
ATOM 661 O O . ASN A 1 85 ? 28.663 10.458 -31.444 1.00 94.94 85 ASN A O 1
ATOM 665 N N . GLU A 1 86 ? 29.885 11.734 -32.822 1.00 95.62 86 GLU A N 1
ATOM 666 C CA . GLU A 1 86 ? 29.204 12.982 -32.479 1.00 95.62 86 GLU A CA 1
ATOM 667 C C . GLU A 1 86 ? 27.737 12.966 -32.925 1.00 95.62 86 GLU A C 1
ATOM 669 O O . GLU A 1 86 ? 26.847 13.294 -32.145 1.00 95.62 86 GLU A O 1
ATOM 674 N N . ARG A 1 87 ? 27.445 12.480 -34.139 1.00 95.38 87 ARG A N 1
ATOM 675 C CA . ARG A 1 87 ? 26.063 12.278 -34.605 1.00 95.38 87 ARG A CA 1
ATOM 676 C C . ARG A 1 87 ? 25.298 11.306 -33.710 1.00 95.38 87 ARG A C 1
ATOM 678 O O . ARG A 1 87 ? 24.138 11.559 -33.390 1.00 95.38 87 ARG A O 1
ATOM 685 N N . ALA A 1 88 ? 25.931 10.214 -33.287 1.00 92.81 88 ALA A N 1
ATOM 686 C CA . ALA A 1 88 ? 25.326 9.252 -32.373 1.00 92.81 88 ALA A CA 1
ATOM 687 C C . ALA A 1 88 ? 25.068 9.869 -30.988 1.00 92.81 88 ALA A C 1
ATOM 689 O O . ALA A 1 88 ? 24.003 9.645 -30.409 1.00 92.81 88 ALA A O 1
ATOM 690 N N . ASN A 1 89 ? 25.994 10.681 -30.475 1.00 94.12 89 ASN A N 1
ATOM 691 C CA . ASN A 1 89 ? 25.830 11.405 -29.215 1.00 94.12 89 ASN A CA 1
ATOM 692 C C . ASN A 1 89 ? 24.684 12.419 -29.295 1.00 94.12 89 ASN A C 1
ATOM 694 O O . ASN A 1 89 ? 23.824 12.444 -28.414 1.00 94.12 89 ASN A O 1
ATOM 698 N N . GLN A 1 90 ? 24.610 13.193 -30.377 1.00 93.69 90 GLN A N 1
ATOM 699 C CA . GLN A 1 90 ? 23.521 14.140 -30.613 1.00 93.69 90 GLN A CA 1
ATOM 700 C C . GLN A 1 90 ? 22.168 13.433 -30.746 1.00 93.69 90 GLN A C 1
ATOM 702 O O . GLN A 1 90 ? 21.183 13.884 -30.162 1.00 93.69 90 GLN A O 1
ATOM 707 N N . ALA A 1 91 ? 22.110 12.294 -31.443 1.00 93.12 91 ALA A N 1
ATOM 708 C CA . ALA A 1 91 ? 20.891 11.495 -31.556 1.00 93.12 91 ALA A CA 1
ATOM 709 C C . ALA A 1 91 ? 20.417 10.964 -30.192 1.00 93.12 91 ALA A C 1
ATOM 711 O O . ALA A 1 91 ? 19.226 11.031 -29.887 1.00 93.12 91 ALA A O 1
ATOM 712 N N . ARG A 1 92 ? 21.343 10.493 -29.344 1.00 94.00 92 ARG A N 1
ATOM 713 C CA . ARG A 1 92 ? 21.034 10.072 -27.967 1.00 94.00 92 ARG A CA 1
ATOM 714 C C . ARG A 1 92 ? 20.506 11.233 -27.131 1.00 94.00 92 ARG A C 1
ATOM 716 O O . ARG A 1 92 ? 19.486 11.080 -26.469 1.00 94.00 92 ARG A O 1
ATOM 723 N N . MET A 1 93 ? 21.159 12.393 -27.200 1.00 93.06 93 MET A N 1
ATOM 724 C CA . MET A 1 93 ? 20.744 13.578 -26.450 1.00 93.06 93 MET A CA 1
ATOM 725 C C . MET A 1 93 ? 19.367 14.084 -26.892 1.00 93.06 93 MET A C 1
ATOM 727 O O . MET A 1 93 ? 18.541 14.421 -26.051 1.00 93.06 93 MET A O 1
ATOM 731 N N . ARG A 1 94 ? 19.078 14.069 -28.198 1.00 93.38 94 ARG A N 1
ATOM 732 C CA . ARG A 1 94 ? 17.757 14.420 -28.736 1.00 93.38 94 ARG A CA 1
ATOM 733 C C . ARG A 1 94 ? 16.661 13.507 -28.187 1.00 93.38 94 ARG A C 1
ATOM 735 O O . ARG A 1 94 ? 15.621 14.002 -27.769 1.00 93.38 94 ARG A O 1
ATOM 742 N N . LEU A 1 95 ? 16.902 12.196 -28.176 1.00 92.75 95 LEU A N 1
ATOM 743 C CA . LEU A 1 95 ? 15.933 11.217 -27.686 1.00 92.75 95 LEU A CA 1
ATOM 744 C C . LEU A 1 95 ? 15.696 11.368 -26.177 1.00 92.75 95 LEU A C 1
ATOM 746 O O . LEU A 1 95 ? 14.559 11.268 -25.724 1.00 92.75 95 LEU A O 1
ATOM 750 N N . GLU A 1 96 ? 16.745 11.670 -25.411 1.00 93.56 96 GLU A N 1
ATOM 751 C CA . GLU A 1 96 ? 16.626 11.951 -23.978 1.00 93.56 96 GLU A CA 1
ATOM 752 C C . GLU A 1 96 ? 15.815 13.227 -23.710 1.00 93.56 96 GLU A C 1
ATOM 754 O O . GLU A 1 96 ? 14.917 13.224 -22.872 1.00 93.56 96 GLU A O 1
ATOM 759 N N . ILE A 1 97 ? 16.060 14.299 -24.473 1.00 90.75 97 ILE A N 1
ATOM 760 C CA . ILE A 1 97 ? 15.286 15.545 -24.373 1.00 90.75 97 ILE A CA 1
ATOM 761 C C . ILE A 1 97 ? 13.813 15.303 -24.714 1.00 90.75 97 ILE A C 1
ATOM 763 O O . ILE A 1 97 ? 12.940 15.753 -23.977 1.00 90.75 97 ILE A O 1
ATOM 767 N N . GLU A 1 98 ? 13.512 14.586 -25.801 1.00 90.31 98 GLU A N 1
ATOM 768 C CA . GLU A 1 98 ? 12.127 14.253 -26.168 1.00 90.31 98 GLU A CA 1
ATOM 769 C C . GLU A 1 98 ? 11.437 13.438 -25.072 1.00 90.31 98 GLU A C 1
ATOM 771 O O . GLU A 1 98 ? 10.288 13.711 -24.721 1.00 90.31 98 GLU A O 1
ATOM 776 N N . ARG A 1 99 ? 12.152 12.479 -24.481 1.00 90.56 99 ARG A N 1
ATOM 777 C CA . ARG A 1 99 ? 11.643 11.676 -23.371 1.00 90.56 99 ARG A CA 1
ATOM 778 C C . ARG A 1 99 ? 11.330 12.525 -22.142 1.00 90.56 99 ARG A C 1
ATOM 780 O O . ARG A 1 99 ? 10.292 12.317 -21.514 1.00 90.56 99 ARG A O 1
ATOM 787 N N . GLU A 1 100 ? 12.195 13.477 -21.809 1.00 89.19 100 GLU A N 1
ATOM 788 C CA . GLU A 1 100 ? 11.981 14.359 -20.663 1.00 89.19 100 GLU A CA 1
ATOM 789 C C . GLU A 1 100 ? 10.851 15.361 -20.925 1.00 89.19 100 GLU A C 1
ATOM 791 O O . GLU A 1 100 ? 10.034 15.602 -20.040 1.00 89.19 100 GLU A O 1
ATOM 796 N N . ILE A 1 101 ? 10.718 15.873 -22.153 1.00 84.81 101 ILE A N 1
ATOM 797 C CA . ILE A 1 101 ? 9.564 16.688 -22.557 1.00 84.81 101 ILE A CA 1
ATOM 798 C C . ILE A 1 101 ? 8.265 15.900 -22.358 1.00 84.81 101 ILE A C 1
ATOM 800 O O . ILE A 1 101 ? 7.343 16.400 -21.716 1.00 84.81 101 ILE A O 1
ATOM 804 N N . GLU A 1 102 ? 8.188 14.662 -22.849 1.00 84.88 102 GLU A N 1
ATOM 805 C CA . GLU A 1 102 ? 7.002 13.813 -22.676 1.00 84.88 102 GLU A CA 1
ATOM 806 C C . GLU A 1 102 ? 6.691 13.529 -21.202 1.00 84.88 102 GLU A C 1
ATOM 808 O O . GLU A 1 102 ? 5.531 13.547 -20.779 1.00 84.88 102 GLU A O 1
ATOM 813 N N . ARG A 1 103 ? 7.726 13.339 -20.381 1.00 83.56 103 ARG A N 1
ATOM 814 C CA . ARG A 1 103 ? 7.566 13.200 -18.934 1.00 83.56 103 ARG A CA 1
ATOM 815 C C . ARG A 1 103 ? 6.984 14.468 -18.307 1.00 83.56 103 ARG A C 1
ATOM 817 O O . ARG A 1 103 ? 6.049 14.365 -17.515 1.00 83.56 103 ARG A O 1
ATOM 824 N N . LEU A 1 104 ? 7.504 15.641 -18.667 1.00 84.31 104 LEU A N 1
ATOM 825 C CA . LEU A 1 104 ? 7.090 16.934 -18.113 1.00 84.31 104 LEU A CA 1
ATOM 826 C C . LEU A 1 104 ? 5.673 17.345 -18.527 1.00 84.31 104 LEU A C 1
ATOM 828 O O . LEU A 1 104 ? 5.020 18.094 -17.802 1.00 84.31 104 LEU A O 1
ATOM 832 N N . LYS A 1 105 ? 5.158 16.830 -19.648 1.00 90.31 105 LYS A N 1
ATOM 833 C CA . LYS A 1 105 ? 3.755 17.028 -20.035 1.00 90.31 105 LYS A CA 1
ATOM 834 C C . LYS A 1 105 ? 2.779 16.396 -19.052 1.00 90.31 105 LYS A C 1
ATOM 836 O O . LYS A 1 105 ? 1.643 16.855 -18.965 1.00 90.31 105 LYS A O 1
ATOM 841 N N . THR A 1 106 ? 3.194 15.360 -18.322 1.00 91.88 106 THR A N 1
ATOM 842 C CA . THR A 1 106 ? 2.337 14.677 -17.354 1.00 91.88 106 THR A CA 1
ATOM 843 C C . THR A 1 106 ? 2.564 15.218 -15.945 1.00 91.88 106 THR A C 1
ATOM 845 O O . THR A 1 106 ? 3.669 15.136 -15.416 1.00 91.88 106 THR A O 1
ATOM 848 N N . SER A 1 107 ? 1.509 15.691 -15.285 1.00 90.81 107 SER A N 1
ATOM 849 C CA . SER A 1 107 ? 1.556 16.095 -13.875 1.00 90.81 107 SER A CA 1
ATOM 850 C C . SER A 1 107 ? 0.503 15.368 -13.037 1.00 90.81 107 SER A C 1
ATOM 852 O O . SER A 1 107 ? -0.484 14.847 -13.559 1.00 90.81 107 SER A O 1
ATOM 854 N N . TYR A 1 108 ? 0.733 15.294 -11.724 1.00 91.81 108 TYR A N 1
ATOM 855 C CA . TYR A 1 108 ? -0.141 14.609 -10.771 1.00 91.81 108 TYR A CA 1
ATOM 856 C C . TYR A 1 108 ? -0.522 15.555 -9.634 1.00 91.81 108 TYR A C 1
ATOM 858 O O . TYR A 1 108 ? 0.328 16.261 -9.097 1.00 91.81 108 TYR A O 1
ATOM 866 N N . SER A 1 109 ? -1.796 15.549 -9.255 1.00 92.88 109 SER A N 1
ATOM 867 C CA . SER A 1 109 ? -2.327 16.304 -8.120 1.00 92.88 109 SER A CA 1
ATOM 868 C C . SER A 1 109 ? -2.922 15.324 -7.107 1.00 92.88 109 SER A C 1
ATOM 870 O O . SER A 1 109 ? -3.887 14.637 -7.455 1.00 92.88 109 SER A O 1
ATOM 872 N N . PRO A 1 110 ? -2.361 15.218 -5.889 1.00 92.62 110 PRO A N 1
ATOM 873 C CA . PRO A 1 110 ? -2.891 14.338 -4.853 1.00 92.62 110 PRO A CA 1
ATOM 874 C C . PRO A 1 110 ? -4.314 14.728 -4.442 1.00 92.62 110 PRO A C 1
ATOM 876 O O . PRO A 1 110 ? -4.612 15.907 -4.266 1.00 92.62 110 PRO A O 1
ATOM 879 N N . ILE A 1 111 ? -5.172 13.728 -4.267 1.00 93.69 111 ILE A N 1
ATOM 880 C CA . ILE A 1 111 ? -6.558 13.874 -3.788 1.00 93.69 111 ILE A CA 1
ATOM 881 C C . ILE A 1 111 ? -6.841 13.045 -2.533 1.00 93.69 111 ILE A C 1
ATOM 883 O O . ILE A 1 111 ? -7.888 13.193 -1.916 1.00 93.69 111 ILE A O 1
ATOM 887 N N . GLY A 1 112 ? -5.919 12.164 -2.153 1.00 94.94 112 GLY A N 1
ATOM 888 C CA . GLY A 1 112 ? -6.106 11.261 -1.032 1.00 94.94 112 GLY A CA 1
ATOM 889 C C . GLY A 1 112 ? -5.027 10.193 -0.988 1.00 94.94 112 GLY A C 1
ATOM 890 O O . GLY A 1 112 ? -3.994 10.297 -1.660 1.00 94.94 112 GLY A O 1
ATOM 891 N N . THR A 1 113 ? -5.276 9.141 -0.219 1.00 96.62 113 THR A N 1
ATOM 892 C CA . THR A 1 113 ? -4.382 7.985 -0.137 1.00 96.62 113 THR A CA 1
ATOM 893 C C . THR A 1 113 ? -5.163 6.683 -0.175 1.00 96.62 113 THR A C 1
ATOM 895 O O . THR A 1 113 ? -6.348 6.634 0.137 1.00 96.62 113 THR A O 1
ATOM 898 N N . ILE A 1 114 ? -4.498 5.600 -0.556 1.00 97.50 114 ILE A N 1
ATOM 899 C CA . ILE A 1 114 ? -5.011 4.247 -0.386 1.00 97.50 114 ILE A CA 1
ATOM 900 C C . ILE A 1 114 ? -3.955 3.392 0.294 1.00 97.50 114 ILE A C 1
ATOM 902 O O . ILE A 1 114 ? -2.796 3.364 -0.111 1.00 97.50 114 ILE A O 1
ATOM 906 N N . THR A 1 115 ? -4.359 2.688 1.341 1.00 98.25 115 THR A N 1
ATOM 907 C CA . THR A 1 115 ? -3.521 1.751 2.080 1.00 98.25 115 THR A CA 1
ATOM 908 C C . THR A 1 115 ? -3.993 0.333 1.816 1.00 98.25 115 THR A C 1
ATOM 910 O O . THR A 1 115 ? -5.150 0.011 2.059 1.00 98.25 115 THR A O 1
ATOM 913 N N . PHE A 1 116 ? -3.102 -0.524 1.336 1.00 98.38 116 PHE A N 1
ATOM 914 C CA . PHE A 1 116 ? -3.337 -1.954 1.148 1.00 98.38 116 PHE A CA 1
ATOM 915 C C . PHE A 1 116 ? -2.770 -2.730 2.324 1.00 98.38 116 PHE A C 1
ATOM 917 O O . PHE A 1 116 ? -1.632 -2.469 2.702 1.00 98.38 116 PHE A O 1
ATOM 924 N N . TYR A 1 117 ? -3.515 -3.696 2.848 1.00 98.31 117 TYR A N 1
ATOM 925 C CA . TYR A 1 117 ? -3.105 -4.552 3.959 1.00 98.31 117 TYR A CA 1
ATOM 926 C C . TYR A 1 117 ? -2.820 -5.963 3.460 1.00 98.31 117 TYR A C 1
ATOM 928 O O . TYR A 1 117 ? -3.550 -6.486 2.618 1.00 98.31 117 TYR A O 1
ATOM 936 N N . TYR A 1 118 ? -1.775 -6.578 4.000 1.00 97.44 118 TYR A N 1
ATOM 937 C CA . TYR A 1 118 ? -1.335 -7.922 3.658 1.00 97.44 118 TYR A CA 1
ATOM 938 C C . TYR A 1 118 ? -1.084 -8.734 4.922 1.00 97.44 118 TYR A C 1
ATOM 940 O O . TYR A 1 118 ? -0.647 -8.189 5.941 1.00 97.44 118 TYR A O 1
ATOM 948 N N . ASP A 1 119 ? -1.323 -10.037 4.841 1.00 96.50 119 ASP A N 1
ATOM 949 C CA . ASP A 1 119 ? -0.924 -10.980 5.882 1.00 96.50 119 ASP A CA 1
ATOM 950 C C . ASP A 1 119 ? 0.592 -11.264 5.856 1.00 96.50 119 ASP A C 1
ATOM 952 O O . ASP A 1 119 ? 1.338 -10.765 5.007 1.00 96.50 119 ASP A O 1
ATOM 956 N N . ALA A 1 120 ? 1.057 -12.086 6.798 1.00 92.06 120 ALA A N 1
ATOM 957 C CA . ALA A 1 120 ? 2.449 -12.526 6.892 1.00 92.06 120 ALA A CA 1
ATOM 958 C C . ALA A 1 120 ? 2.963 -13.268 5.640 1.00 92.06 120 ALA A C 1
ATOM 960 O O . ALA A 1 120 ? 4.163 -13.259 5.363 1.00 92.06 120 ALA A O 1
ATOM 961 N N . ALA A 1 121 ? 2.074 -13.916 4.881 1.00 87.81 121 ALA A N 1
ATOM 962 C CA . ALA A 1 121 ? 2.414 -14.633 3.655 1.00 87.81 121 ALA A CA 1
ATOM 963 C C . ALA A 1 121 ? 2.419 -13.722 2.412 1.00 87.81 121 ALA A C 1
ATOM 965 O O . ALA A 1 121 ? 2.848 -14.154 1.339 1.00 87.81 121 ALA A O 1
ATOM 966 N N . GLY A 1 122 ? 1.999 -12.461 2.555 1.00 89.94 122 GLY A N 1
ATOM 967 C CA . GLY A 1 122 ? 1.953 -11.464 1.492 1.00 89.94 122 GLY A CA 1
ATOM 968 C C . GLY A 1 122 ? 0.654 -11.462 0.686 1.00 89.94 122 GLY A C 1
ATOM 969 O O . GLY A 1 122 ? 0.595 -10.791 -0.347 1.00 89.94 122 GLY A O 1
ATOM 970 N N . TYR A 1 123 ? -0.388 -12.176 1.122 1.00 93.44 123 TYR A N 1
ATOM 971 C CA . TYR A 1 123 ? -1.702 -12.087 0.488 1.00 93.44 123 TYR A CA 1
ATOM 972 C C . TYR A 1 123 ? -2.406 -10.802 0.906 1.00 93.44 123 TYR A C 1
ATOM 974 O O . TYR A 1 123 ? -2.367 -10.411 2.070 1.00 93.44 123 TYR A O 1
ATOM 982 N N . LEU A 1 124 ? -3.081 -10.158 -0.048 1.00 96.06 124 LEU A N 1
ATOM 983 C CA . LEU A 1 124 ? -3.892 -8.975 0.219 1.00 96.06 124 LEU A CA 1
ATOM 984 C C . LEU A 1 124 ? -5.095 -9.351 1.100 1.00 96.06 124 LEU A C 1
ATOM 986 O O . LEU A 1 124 ? -5.911 -10.183 0.709 1.00 96.06 124 LEU A O 1
ATOM 990 N N . THR A 1 125 ? -5.236 -8.703 2.255 1.00 97.75 125 THR A N 1
ATOM 991 C CA . THR A 1 125 ? -6.343 -8.915 3.203 1.00 97.75 125 THR A CA 1
ATOM 992 C C . THR A 1 125 ? -7.413 -7.830 3.114 1.00 97.75 125 THR A C 1
ATOM 994 O O . THR A 1 125 ? -8.572 -8.071 3.460 1.00 97.75 125 THR A O 1
ATOM 997 N N . GLY A 1 126 ? -7.065 -6.651 2.594 1.00 97.88 126 GLY A N 1
ATOM 998 C CA . GLY A 1 126 ? -8.002 -5.552 2.393 1.00 97.88 126 GLY A CA 1
ATOM 999 C C . GLY A 1 126 ? -7.332 -4.244 1.993 1.00 97.88 126 GLY A C 1
ATOM 1000 O O . GLY A 1 126 ? -6.122 -4.184 1.767 1.00 97.88 126 GLY A O 1
ATOM 1001 N N . SER A 1 127 ? -8.127 -3.183 1.918 1.00 98.38 127 SER A N 1
ATOM 1002 C CA . SER A 1 127 ? -7.646 -1.826 1.666 1.00 98.38 127 SER A CA 1
ATOM 1003 C C . SER A 1 127 ? -8.452 -0.777 2.434 1.00 98.38 127 SER A C 1
ATOM 1005 O O . SER A 1 127 ? -9.570 -1.036 2.877 1.00 98.38 127 SER A O 1
ATOM 1007 N N . ALA A 1 128 ? -7.868 0.402 2.622 1.00 98.19 128 ALA A N 1
ATOM 1008 C CA . ALA A 1 128 ? -8.513 1.586 3.174 1.00 98.19 128 ALA A CA 1
ATOM 1009 C C . ALA A 1 128 ? -8.155 2.790 2.301 1.00 98.19 128 ALA A C 1
ATOM 1011 O O . ALA A 1 128 ? -6.977 3.118 2.172 1.00 98.19 128 ALA A O 1
ATOM 1012 N N . ALA A 1 129 ? -9.150 3.416 1.681 1.00 97.56 129 ALA A N 1
ATOM 1013 C CA . ALA A 1 129 ? -8.966 4.584 0.830 1.00 97.56 129 ALA A CA 1
ATOM 1014 C C . ALA A 1 129 ? -9.474 5.832 1.545 1.00 97.56 129 ALA A C 1
ATOM 1016 O O . ALA A 1 129 ? -10.643 5.882 1.910 1.00 97.56 129 ALA A O 1
ATOM 1017 N N . GLU A 1 130 ? -8.600 6.812 1.735 1.00 96.31 130 GLU A N 1
ATOM 1018 C CA . GLU A 1 130 ? -8.898 8.093 2.359 1.00 96.31 130 GLU A CA 1
ATOM 1019 C C . GLU A 1 130 ? -9.031 9.17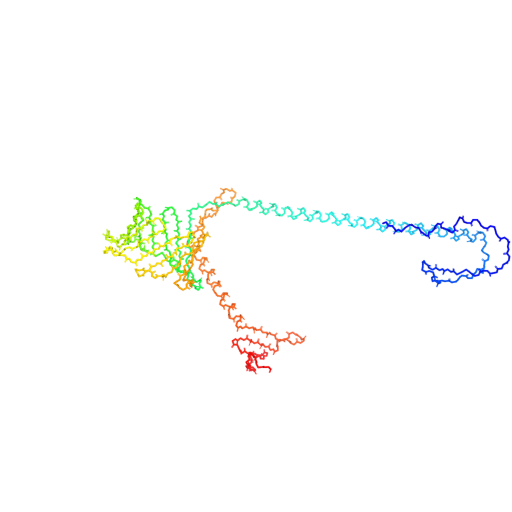9 1.293 1.00 96.31 130 GLU A C 1
ATOM 1021 O O . GLU A 1 130 ? -8.138 9.365 0.463 1.00 96.31 130 GLU A O 1
ATOM 1026 N N . THR A 1 131 ? -10.150 9.897 1.288 1.00 93.38 131 THR A N 1
ATOM 1027 C CA . THR A 1 131 ? -10.414 11.032 0.393 1.00 93.38 131 THR A CA 1
ATOM 1028 C C . THR A 1 131 ? -11.384 11.980 1.092 1.00 93.38 131 THR A C 1
ATOM 1030 O O . THR A 1 131 ? -12.367 11.523 1.668 1.00 93.38 131 THR A O 1
ATOM 1033 N N . ASP A 1 132 ? -11.099 13.285 1.069 1.00 88.31 132 ASP A N 1
ATOM 1034 C CA . ASP A 1 132 ? -11.976 14.342 1.602 1.00 88.31 132 ASP A CA 1
ATOM 1035 C C . ASP A 1 132 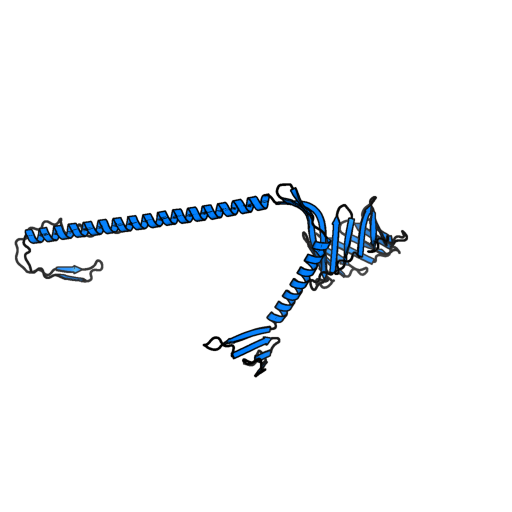? -12.524 14.078 3.025 1.00 88.31 132 ASP A C 1
ATOM 1037 O O . ASP A 1 132 ? -13.691 14.324 3.321 1.00 88.31 132 ASP A O 1
ATOM 1041 N N . GLY A 1 133 ? -11.680 13.562 3.929 1.00 86.94 133 GLY A N 1
ATOM 1042 C CA . GLY A 1 133 ? -12.051 13.312 5.332 1.00 86.94 133 GLY A CA 1
ATOM 1043 C C . GLY A 1 133 ? -12.903 12.058 5.568 1.00 86.94 133 GLY A C 1
ATOM 1044 O O . GLY A 1 133 ? -13.385 11.850 6.685 1.00 86.94 133 GLY A O 1
ATOM 1045 N N . ALA A 1 134 ? -13.068 11.215 4.547 1.00 94.25 134 ALA A N 1
ATOM 1046 C CA . ALA A 1 134 ? -13.691 9.904 4.649 1.00 94.25 134 ALA A CA 1
ATOM 1047 C C . ALA A 1 134 ? -12.682 8.788 4.349 1.00 94.25 134 ALA A C 1
ATOM 1049 O O . ALA A 1 134 ? -11.852 8.920 3.451 1.00 94.25 134 ALA A O 1
ATOM 1050 N N . VAL A 1 135 ? -12.785 7.667 5.065 1.00 97.69 135 VAL A N 1
ATOM 1051 C CA . VAL A 1 135 ? -11.997 6.450 4.828 1.00 97.69 135 VAL A CA 1
ATOM 1052 C C . VAL A 1 135 ? -12.935 5.306 4.474 1.00 97.69 135 VAL A C 1
ATOM 1054 O O . VAL A 1 135 ? -13.728 4.880 5.305 1.00 97.69 135 VAL A O 1
ATOM 1057 N N . VAL A 1 136 ? -12.826 4.749 3.272 1.00 97.81 136 VAL A N 1
ATOM 1058 C CA . VAL A 1 136 ? -13.606 3.579 2.844 1.00 97.81 136 VAL A CA 1
ATOM 1059 C C . VAL A 1 136 ? -12.751 2.326 2.966 1.00 97.81 136 VAL A C 1
ATOM 1061 O O . VAL A 1 136 ? -11.709 2.216 2.317 1.00 97.81 136 VAL A O 1
ATOM 1064 N N . ARG A 1 137 ? -13.199 1.351 3.764 1.00 98.12 137 ARG A N 1
ATOM 1065 C CA . ARG A 1 137 ? -12.504 0.075 3.970 1.00 98.12 137 ARG A CA 1
ATOM 1066 C C . ARG A 1 137 ? -13.110 -1.035 3.128 1.00 98.12 137 ARG A C 1
ATOM 1068 O O . ARG A 1 137 ? -14.326 -1.227 3.115 1.00 98.12 137 ARG A O 1
ATOM 1075 N N . ARG A 1 138 ? -12.251 -1.813 2.474 1.00 98.00 138 ARG A N 1
ATOM 1076 C CA . ARG A 1 138 ? -12.616 -2.990 1.683 1.00 98.00 138 ARG A CA 1
ATOM 1077 C C . ARG A 1 138 ? -11.913 -4.234 2.201 1.00 98.00 138 ARG A C 1
ATOM 1079 O O . ARG A 1 138 ? -10.758 -4.169 2.617 1.00 98.00 138 ARG A O 1
ATOM 1086 N N . ASN A 1 139 ? -12.593 -5.372 2.146 1.00 97.62 139 ASN A N 1
ATOM 1087 C CA . ASN A 1 139 ? -11.958 -6.670 2.375 1.00 97.62 139 ASN A CA 1
ATOM 1088 C C . ASN A 1 139 ? -11.124 -7.109 1.153 1.00 97.62 139 ASN A C 1
ATOM 1090 O O . ASN A 1 139 ? -11.106 -6.442 0.117 1.00 97.62 139 ASN A O 1
ATOM 1094 N N . ALA A 1 140 ? -10.454 -8.259 1.250 1.00 95.38 140 ALA A N 1
ATOM 1095 C CA . ALA A 1 140 ? -9.670 -8.846 0.159 1.00 95.38 140 ALA A CA 1
ATOM 1096 C C . ALA A 1 140 ? -10.468 -9.019 -1.148 1.00 95.38 140 ALA A C 1
ATOM 1098 O O . ALA A 1 140 ? -9.930 -8.828 -2.240 1.00 95.38 140 ALA A O 1
ATOM 1099 N N . ALA A 1 141 ? -11.765 -9.330 -1.050 1.00 94.94 141 ALA A N 1
ATOM 1100 C CA . ALA A 1 141 ? -12.652 -9.489 -2.200 1.00 94.94 141 ALA A CA 1
ATOM 1101 C C . ALA A 1 141 ? -13.054 -8.156 -2.860 1.00 94.94 141 ALA A C 1
ATOM 1103 O O . ALA A 1 141 ? -13.651 -8.182 -3.931 1.00 94.94 141 ALA A O 1
ATOM 1104 N N . GLY A 1 142 ? -12.723 -7.012 -2.250 1.00 94.44 142 GLY A N 1
ATOM 1105 C CA . GLY A 1 142 ? -13.072 -5.678 -2.738 1.00 94.44 142 GLY A CA 1
ATOM 1106 C C . GLY A 1 142 ? -14.423 -5.165 -2.230 1.00 94.44 142 GLY A C 1
ATOM 1107 O O . GLY A 1 142 ? -14.810 -4.038 -2.546 1.00 94.44 142 GLY A O 1
ATOM 1108 N N . THR A 1 143 ? -15.141 -5.938 -1.413 1.00 96.69 143 THR A N 1
ATOM 1109 C CA . THR A 1 143 ? -16.415 -5.528 -0.805 1.00 96.69 143 THR A CA 1
ATOM 1110 C C . THR A 1 143 ? -16.171 -4.476 0.269 1.00 96.69 143 THR A C 1
ATOM 1112 O O . THR A 1 143 ? -15.258 -4.638 1.079 1.00 96.69 143 THR A O 1
ATOM 1115 N N . VAL A 1 144 ? -16.985 -3.416 0.299 1.00 97.38 144 VAL A N 1
ATOM 1116 C CA . VAL A 1 144 ? -16.939 -2.422 1.381 1.00 97.38 144 VAL A CA 1
ATOM 1117 C C . VAL A 1 144 ? -17.373 -3.091 2.681 1.00 97.38 144 VAL A C 1
ATOM 1119 O O . VAL A 1 144 ? -18.429 -3.712 2.736 1.00 97.38 144 VAL A O 1
ATOM 1122 N N . ILE A 1 145 ? -16.545 -2.978 3.715 1.00 97.62 145 ILE A N 1
ATOM 1123 C CA . ILE A 1 145 ? -16.808 -3.550 5.046 1.00 97.62 145 ILE A CA 1
ATOM 1124 C C . ILE A 1 145 ? -16.998 -2.486 6.121 1.00 97.62 145 ILE A C 1
ATOM 1126 O O . ILE A 1 145 ? -17.459 -2.796 7.215 1.00 97.62 145 ILE A O 1
ATOM 1130 N N . GLY A 1 146 ? -16.662 -1.239 5.809 1.00 97.56 146 GLY A N 1
ATOM 1131 C CA . GLY A 1 146 ? -16.929 -0.120 6.687 1.00 97.56 146 GLY A CA 1
ATOM 1132 C C . GLY A 1 146 ? -16.458 1.194 6.099 1.00 97.56 146 GLY A C 1
ATOM 1133 O O . GLY A 1 146 ? -15.729 1.230 5.104 1.00 97.56 146 GLY A O 1
ATOM 1134 N N . THR A 1 147 ? -16.907 2.278 6.710 1.00 97.75 147 THR A N 1
ATOM 1135 C CA . THR A 1 147 ? -16.516 3.640 6.356 1.00 97.75 147 THR A CA 1
ATOM 1136 C C . THR A 1 147 ? -16.283 4.446 7.624 1.00 97.75 147 THR A C 1
ATOM 1138 O O . THR A 1 147 ? -17.000 4.283 8.607 1.00 97.75 147 THR A O 1
ATOM 1141 N N . GLU A 1 148 ? -15.272 5.304 7.607 1.00 97.69 148 GLU A N 1
ATOM 1142 C CA . GLU A 1 148 ? -14.997 6.280 8.656 1.00 97.69 148 GLU A CA 1
ATOM 1143 C C . GLU A 1 148 ? -15.268 7.672 8.089 1.00 97.69 148 GLU A C 1
ATOM 1145 O O . GLU A 1 148 ? -14.834 7.963 6.976 1.00 97.69 148 GLU A O 1
ATOM 1150 N N . LEU A 1 149 ? -15.981 8.525 8.820 1.00 96.50 149 LEU A N 1
ATOM 1151 C CA . LEU A 1 149 ? -16.279 9.894 8.397 1.00 96.50 149 LEU A CA 1
ATOM 1152 C C . LEU A 1 149 ? -15.896 10.873 9.500 1.00 96.50 149 LEU A C 1
ATOM 1154 O O . LEU A 1 149 ? -16.324 10.710 10.642 1.00 96.50 149 LEU A O 1
ATOM 1158 N N . ILE A 1 150 ? -15.106 11.891 9.168 1.00 94.00 150 ILE A N 1
ATOM 1159 C CA . ILE A 1 150 ? -14.772 12.960 10.108 1.00 94.00 150 ILE A CA 1
ATOM 1160 C C . ILE A 1 150 ? -15.828 14.061 10.007 1.00 94.00 150 ILE A C 1
ATOM 1162 O O . ILE A 1 150 ? -15.916 14.761 9.004 1.00 94.00 150 ILE A O 1
ATOM 1166 N N . GLU A 1 151 ? -16.606 14.246 11.071 1.00 89.06 151 GLU A N 1
ATOM 1167 C CA . GLU A 1 151 ? -17.661 15.255 11.145 1.00 89.06 151 GLU A CA 1
ATOM 1168 C C . GLU A 1 151 ? -17.704 15.886 12.542 1.00 89.06 151 GLU A C 1
ATOM 1170 O O . GLU A 1 151 ? -17.687 15.194 13.562 1.00 89.06 151 GLU A O 1
ATOM 1175 N N . GLY A 1 152 ? -17.725 17.222 12.610 1.00 86.19 152 GLY A N 1
ATOM 1176 C CA . GLY A 1 152 ? -17.871 17.949 13.878 1.00 86.19 152 GLY A CA 1
ATOM 1177 C C . GLY A 1 152 ? -16.799 17.624 14.930 1.00 86.19 152 GLY A C 1
ATOM 1178 O O . GLY A 1 152 ? -17.097 17.615 16.124 1.00 86.19 152 GLY A O 1
ATOM 1179 N N . GLY A 1 153 ? -15.569 17.305 14.504 1.00 86.56 153 GLY A N 1
ATOM 1180 C CA . GLY A 1 153 ? -14.472 16.904 15.398 1.00 86.56 153 GLY A CA 1
ATOM 1181 C C . GLY A 1 153 ? -14.574 15.469 15.936 1.00 86.56 153 GLY A C 1
ATOM 1182 O O . GLY A 1 153 ? -13.839 15.103 16.853 1.00 86.56 153 GLY A O 1
ATOM 1183 N N . LYS A 1 154 ? -15.479 14.655 15.382 1.00 93.12 154 LYS A N 1
ATOM 1184 C CA . LYS A 1 154 ? -15.650 13.233 15.695 1.00 93.12 154 LYS A CA 1
ATOM 1185 C C . LYS A 1 154 ? -15.332 12.392 14.463 1.00 93.12 154 LYS A C 1
ATOM 1187 O O . LYS A 1 154 ? -15.570 12.827 13.343 1.00 93.12 154 LYS A O 1
ATOM 1192 N N . THR A 1 155 ? -14.854 11.174 14.672 1.00 96.44 155 THR A N 1
ATOM 1193 C CA . THR A 1 155 ? -14.802 10.143 13.629 1.00 96.44 155 THR A CA 1
ATOM 1194 C C . THR A 1 155 ? -15.986 9.208 13.830 1.00 96.44 155 THR A C 1
ATOM 1196 O O . THR A 1 155 ? -16.087 8.572 14.875 1.00 96.44 155 THR A O 1
ATOM 1199 N N . LEU A 1 156 ? -16.896 9.133 12.869 1.00 96.88 156 LEU A N 1
ATOM 1200 C CA . LEU A 1 156 ? -18.040 8.222 12.871 1.00 96.88 156 LEU A CA 1
ATOM 1201 C C . LEU A 1 156 ? -17.674 6.942 12.122 1.00 96.88 156 LEU A C 1
ATOM 1203 O O . LEU A 1 156 ? -17.063 7.019 11.059 1.00 96.88 156 LEU A O 1
ATOM 1207 N N . TYR A 1 157 ? -18.055 5.784 12.657 1.00 97.12 157 TYR A N 1
ATOM 1208 C CA . TYR A 1 157 ? -17.801 4.479 12.051 1.00 97.12 157 TYR A CA 1
ATOM 1209 C C . TYR A 1 157 ? -19.097 3.872 11.536 1.00 97.12 157 TYR A C 1
ATOM 1211 O O . TYR A 1 157 ? -20.062 3.736 12.284 1.00 97.12 157 TYR A O 1
ATOM 1219 N N . TYR A 1 158 ? -19.092 3.444 10.282 1.00 97.88 158 TYR A N 1
ATOM 1220 C CA . TYR A 1 158 ? -20.209 2.781 9.623 1.00 97.88 158 TYR A CA 1
ATOM 1221 C C . TYR A 1 158 ? -19.804 1.380 9.172 1.00 97.88 158 TYR A C 1
ATOM 1223 O O . TYR A 1 158 ? -18.648 1.161 8.804 1.00 97.88 158 TYR A O 1
ATOM 1231 N N . ASP A 1 159 ? -20.741 0.435 9.192 1.00 97.44 159 ASP A N 1
ATOM 1232 C CA . ASP A 1 159 ? -20.547 -0.886 8.588 1.00 97.44 159 ASP A CA 1
ATOM 1233 C C . ASP A 1 159 ? -20.626 -0.832 7.047 1.00 97.44 159 ASP A C 1
ATOM 1235 O O . ASP A 1 159 ? -20.876 0.212 6.442 1.00 97.44 159 ASP A O 1
ATOM 1239 N N . GLY A 1 160 ? -20.408 -1.974 6.388 1.00 94.56 160 GLY A N 1
ATOM 1240 C CA . GLY A 1 160 ? -20.494 -2.086 4.926 1.00 94.56 160 GLY A CA 1
ATOM 1241 C C . GLY A 1 160 ? -21.889 -1.839 4.334 1.00 94.56 160 GLY A C 1
ATOM 1242 O O . GLY A 1 160 ? -21.998 -1.665 3.123 1.00 94.56 160 GLY A O 1
ATOM 1243 N N . SER A 1 161 ? -22.938 -1.807 5.163 1.00 96.25 161 SER A N 1
ATOM 1244 C CA . SER A 1 161 ? -24.312 -1.469 4.763 1.00 96.25 161 SER A CA 1
ATOM 1245 C C . SER A 1 161 ? -24.662 -0.000 5.038 1.00 96.25 161 SER A C 1
ATOM 1247 O O . SER A 1 161 ? -25.750 0.438 4.674 1.00 96.25 161 SER A O 1
ATOM 1249 N N . GLY A 1 162 ? -23.755 0.766 5.654 1.00 95.19 162 GLY A N 1
ATOM 1250 C CA . GLY A 1 162 ? -23.955 2.173 5.995 1.00 95.19 162 GLY A CA 1
ATOM 1251 C C . GLY A 1 162 ? -24.616 2.417 7.354 1.00 95.19 162 GLY A C 1
ATOM 1252 O O . GLY A 1 162 ? -25.020 3.545 7.623 1.00 95.19 162 GLY A O 1
ATOM 1253 N N . ASN A 1 163 ? -24.726 1.413 8.229 1.00 97.00 163 ASN A N 1
ATOM 1254 C CA . ASN A 1 163 ? -25.258 1.617 9.579 1.00 97.00 163 ASN A CA 1
ATOM 1255 C C . ASN A 1 163 ? -24.164 2.129 10.516 1.00 97.00 163 ASN A C 1
ATOM 1257 O O . ASN A 1 163 ? -23.047 1.612 10.504 1.00 97.00 163 ASN A O 1
ATOM 1261 N N . LEU A 1 164 ? -24.490 3.109 11.364 1.00 96.69 164 LEU A N 1
ATOM 1262 C CA . LEU A 1 164 ? -23.574 3.609 12.389 1.00 96.69 164 LEU A CA 1
ATOM 1263 C C . LEU A 1 164 ? -23.254 2.492 13.396 1.00 96.69 164 LEU A C 1
ATOM 1265 O O . LEU A 1 164 ? -24.147 1.950 14.043 1.00 96.69 164 LEU A O 1
ATOM 1269 N N . THR A 1 165 ? -21.973 2.173 13.553 1.00 97.12 165 THR A N 1
ATOM 1270 C CA . THR A 1 165 ? -21.472 1.152 14.489 1.00 97.12 165 THR A CA 1
ATOM 1271 C C . THR A 1 165 ? -20.778 1.750 15.709 1.00 97.12 165 THR A C 1
ATOM 1273 O O . THR A 1 165 ? -20.653 1.082 16.737 1.00 97.12 165 THR A O 1
ATOM 1276 N N . GLY A 1 166 ? -20.361 3.013 15.628 1.00 96.50 166 GLY A N 1
ATOM 1277 C CA . GLY A 1 166 ? -19.733 3.712 16.738 1.00 96.50 166 GLY A CA 1
ATOM 1278 C C . GLY A 1 166 ? -19.168 5.069 16.351 1.00 96.50 166 GLY A C 1
ATOM 1279 O O . GLY A 1 166 ? -19.324 5.539 15.224 1.00 96.50 166 GLY A O 1
ATOM 1280 N N . ALA A 1 167 ? -18.474 5.692 17.295 1.00 96.88 167 ALA A N 1
ATOM 1281 C CA . ALA A 1 167 ? -17.790 6.960 17.075 1.00 96.88 167 ALA A CA 1
ATOM 1282 C C . ALA A 1 167 ? -16.507 7.050 17.903 1.00 96.88 167 ALA A C 1
ATOM 1284 O O . ALA A 1 167 ? -16.396 6.430 18.955 1.00 96.88 167 ALA A O 1
ATOM 1285 N N . ARG A 1 168 ? -15.551 7.869 17.474 1.00 96.94 168 ARG A N 1
ATOM 1286 C CA . ARG A 1 168 ? -14.354 8.230 18.236 1.00 96.94 168 ARG A CA 1
ATOM 1287 C C . ARG A 1 168 ? -14.262 9.738 18.374 1.00 96.94 168 ARG A C 1
ATOM 1289 O O . ARG A 1 168 ? -14.451 10.476 17.411 1.00 96.94 168 ARG A O 1
ATOM 1296 N N . VAL A 1 169 ? -13.950 10.188 19.581 1.00 96.44 169 VAL A N 1
ATOM 1297 C CA . VAL A 1 169 ? -13.747 11.602 19.907 1.00 96.44 169 VAL A CA 1
ATOM 1298 C C . VAL A 1 169 ? -12.402 11.743 20.590 1.00 96.44 169 VAL A C 1
ATOM 1300 O O . VAL A 1 169 ? -12.131 11.033 21.557 1.00 96.44 169 VAL A O 1
ATOM 1303 N N . VAL A 1 170 ? -11.566 12.654 20.098 1.00 95.31 170 VAL A N 1
ATOM 1304 C CA . VAL A 1 170 ? -10.237 12.919 20.658 1.00 95.31 170 VAL A CA 1
ATOM 1305 C C . VAL A 1 170 ? -10.216 14.325 21.245 1.00 95.31 170 VAL A C 1
ATOM 1307 O O . VAL A 1 170 ? -10.545 15.289 20.561 1.00 95.31 170 VAL A O 1
ATOM 1310 N N . SER A 1 171 ? -9.831 14.449 22.513 1.00 93.56 171 SER A N 1
ATOM 1311 C CA . SER A 1 171 ? -9.684 15.734 23.200 1.00 93.56 171 SER A CA 1
ATOM 1312 C C . SER A 1 171 ? -8.616 15.649 24.287 1.00 93.56 171 SER A C 1
ATOM 1314 O O . SER A 1 171 ? -8.606 14.708 25.080 1.00 93.56 171 SER A O 1
ATOM 1316 N N . GLY A 1 172 ? -7.694 16.619 24.318 1.00 90.19 172 GLY A N 1
ATOM 1317 C CA . GLY A 1 172 ? -6.693 16.749 25.386 1.00 90.19 172 GLY A CA 1
ATOM 1318 C C . GLY A 1 172 ? -5.843 15.493 25.631 1.00 90.19 172 GLY A C 1
ATOM 1319 O O . GLY A 1 172 ? -5.602 15.138 26.779 1.00 90.19 172 GLY A O 1
ATOM 1320 N N . GLY A 1 173 ? -5.451 14.773 24.572 1.00 92.12 173 GLY A N 1
ATOM 1321 C CA . GLY A 1 173 ? -4.679 13.522 24.677 1.00 92.12 173 GLY A CA 1
ATOM 1322 C C . GLY A 1 173 ? -5.494 12.288 25.089 1.00 92.12 173 GLY A C 1
ATOM 1323 O O . GLY A 1 173 ? -4.939 11.196 25.198 1.00 92.12 173 GLY A O 1
ATOM 1324 N N . THR A 1 174 ? -6.805 12.435 25.286 1.00 96.31 174 THR A N 1
ATOM 1325 C CA . THR A 1 174 ? -7.732 11.332 25.551 1.00 96.31 174 THR A CA 1
ATOM 1326 C C . THR A 1 174 ? -8.571 11.044 24.311 1.00 96.31 174 THR A C 1
ATOM 1328 O O . THR A 1 174 ? -9.163 11.957 23.738 1.00 96.31 174 THR A O 1
ATOM 1331 N N . ALA A 1 175 ? -8.662 9.776 23.916 1.00 96.94 175 ALA A N 1
ATOM 1332 C CA . ALA A 1 175 ? -9.622 9.309 22.925 1.00 96.94 175 ALA A CA 1
ATOM 1333 C C . ALA A 1 175 ? -10.716 8.487 23.613 1.00 96.94 175 ALA A C 1
ATOM 1335 O O . ALA A 1 175 ? -10.423 7.556 24.362 1.00 96.94 175 ALA A O 1
ATOM 1336 N N . LEU A 1 176 ? -11.976 8.824 23.354 1.00 97.19 176 LEU A N 1
ATOM 1337 C CA . LEU A 1 176 ? -13.140 8.041 23.764 1.00 97.19 176 LEU A CA 1
ATOM 1338 C C . LEU A 1 176 ? -13.739 7.375 22.534 1.00 97.19 176 LEU A C 1
ATOM 1340 O O . LEU A 1 176 ? -13.974 8.047 21.528 1.00 97.19 176 LEU A O 1
ATOM 1344 N N . VAL A 1 177 ? -13.992 6.073 22.628 1.00 96.94 177 VAL A N 1
ATOM 1345 C CA . VAL A 1 177 ? -14.661 5.293 21.587 1.00 96.94 177 VAL A CA 1
ATOM 1346 C C . VAL A 1 177 ? -16.029 4.879 22.102 1.00 96.94 177 VAL A C 1
ATOM 1348 O O . VAL A 1 177 ? -16.148 4.315 23.189 1.00 96.94 177 VAL A O 1
ATOM 1351 N N . TYR A 1 178 ? -17.050 5.162 21.309 1.00 96.62 178 TYR A N 1
ATOM 1352 C CA . TYR A 1 178 ? -18.451 4.910 21.591 1.00 96.62 178 TYR A CA 1
ATOM 1353 C C . TYR A 1 178 ? -18.964 3.768 20.720 1.00 96.62 178 TYR A C 1
ATOM 1355 O O . TYR A 1 178 ? -18.567 3.654 19.558 1.00 96.62 178 TYR A O 1
ATOM 1363 N N . ASN A 1 179 ? -19.861 2.950 21.263 1.00 95.69 179 ASN A N 1
ATOM 1364 C CA . ASN A 1 179 ? -20.632 1.985 20.482 1.00 95.69 179 ASN A CA 1
ATOM 1365 C C . ASN A 1 179 ? -21.791 2.677 19.729 1.00 95.69 179 ASN A C 1
ATOM 1367 O O . ASN A 1 179 ? -22.020 3.880 19.873 1.00 95.69 179 ASN A O 1
ATOM 1371 N N . ALA A 1 180 ? -22.549 1.909 18.943 1.00 94.38 180 ALA A N 1
ATOM 1372 C CA . ALA A 1 180 ? -23.711 2.405 18.199 1.00 94.38 180 ALA A CA 1
ATOM 1373 C C . ALA A 1 180 ? -24.823 2.996 19.091 1.00 94.38 180 ALA A C 1
ATOM 1375 O O . ALA A 1 180 ? -25.575 3.854 18.637 1.00 94.38 180 ALA A O 1
ATOM 1376 N N . ALA A 1 181 ? -24.917 2.568 20.356 1.00 94.81 181 ALA A N 1
ATOM 1377 C CA . ALA A 1 181 ? -25.870 3.099 21.333 1.00 94.81 181 ALA A CA 1
ATOM 1378 C C . ALA A 1 181 ? -25.401 4.417 21.986 1.00 94.81 181 ALA A C 1
ATOM 1380 O O . ALA A 1 181 ? -26.145 5.019 22.757 1.00 94.81 181 ALA A O 1
ATOM 1381 N N . GLY A 1 182 ? -24.184 4.884 21.681 1.00 93.81 182 GLY A N 1
ATOM 1382 C CA . GLY A 1 182 ? -23.610 6.103 22.253 1.00 93.81 182 GLY A CA 1
ATOM 1383 C C . GLY A 1 182 ? -22.964 5.911 23.627 1.00 93.81 182 GLY A C 1
ATOM 1384 O O . GLY A 1 182 ? -22.645 6.893 24.295 1.00 93.81 182 GLY A O 1
ATOM 1385 N N . GLU A 1 183 ? -22.737 4.672 24.057 1.00 95.75 183 GLU A N 1
ATOM 1386 C CA . GLU A 1 183 ? -22.054 4.354 25.311 1.00 95.75 183 GLU A CA 1
ATOM 1387 C C . GLU A 1 183 ? -20.547 4.240 25.081 1.00 95.75 183 GLU A C 1
ATOM 1389 O O . GLU A 1 183 ? -20.102 3.740 24.046 1.00 95.75 183 GLU A O 1
ATOM 1394 N N . VAL A 1 184 ? -19.741 4.660 26.060 1.00 96.00 184 VAL A N 1
ATOM 1395 C CA . VAL A 1 184 ? -18.280 4.517 25.983 1.00 96.00 184 VAL A CA 1
ATOM 1396 C C . VAL A 1 184 ? -17.901 3.038 26.056 1.00 96.00 184 VAL A C 1
ATOM 1398 O O . VAL A 1 184 ? -18.086 2.378 27.076 1.00 96.00 184 VAL A O 1
ATOM 1401 N N . TYR A 1 185 ? -17.318 2.535 24.974 1.00 92.75 185 TYR A N 1
ATOM 1402 C CA . TYR A 1 185 ? -16.841 1.163 24.839 1.00 92.75 185 TYR A CA 1
ATOM 1403 C C . TYR A 1 185 ? -15.363 1.019 25.229 1.00 92.75 185 TYR A C 1
ATOM 1405 O O . TYR A 1 185 ? -14.961 0.032 25.853 1.00 92.75 185 TYR A O 1
ATOM 1413 N N . SER A 1 186 ? -14.541 2.016 24.895 1.00 96.81 186 SER A N 1
ATOM 1414 C CA . SER A 1 186 ? -13.132 2.059 25.286 1.00 96.81 186 SER A CA 1
ATOM 1415 C C . SER A 1 186 ? -12.619 3.489 25.420 1.00 96.81 186 SER A C 1
ATOM 1417 O O . SER A 1 186 ? -13.210 4.451 24.919 1.00 96.81 186 SER A O 1
ATOM 1419 N N . ARG A 1 187 ? -11.502 3.628 26.135 1.00 97.44 187 ARG A N 1
ATOM 1420 C CA . ARG A 1 187 ? -10.801 4.898 26.324 1.00 97.44 187 ARG A CA 1
ATOM 1421 C C . ARG A 1 187 ? -9.304 4.701 26.155 1.00 97.44 187 ARG A C 1
ATOM 1423 O O . ARG A 1 187 ? -8.741 3.743 26.675 1.00 97.44 187 ARG A O 1
ATOM 1430 N N . GLU A 1 188 ? -8.655 5.653 25.508 1.00 98.00 188 GLU A N 1
ATOM 1431 C CA . GLU A 1 188 ? -7.205 5.712 25.335 1.00 98.00 188 GLU A CA 1
ATOM 1432 C C . GLU A 1 188 ? -6.707 7.014 25.956 1.00 98.00 188 GLU A C 1
ATOM 1434 O O . GLU A 1 188 ? -7.290 8.071 25.720 1.00 98.00 188 GLU A O 1
ATOM 1439 N N . VAL A 1 189 ? -5.651 6.954 26.763 1.00 98.19 189 VAL A N 1
ATOM 1440 C CA . VAL A 1 189 ? -5.028 8.144 27.359 1.00 98.19 189 VAL A CA 1
ATOM 1441 C C . VAL A 1 189 ? -3.566 8.173 26.958 1.00 98.19 189 VAL A C 1
ATOM 1443 O O . VAL A 1 189 ? -2.824 7.248 27.285 1.00 98.19 189 VAL A O 1
ATOM 1446 N N . THR A 1 190 ? -3.165 9.233 26.262 1.00 97.69 190 THR A N 1
ATOM 1447 C CA . THR A 1 190 ? -1.793 9.440 25.793 1.00 97.69 190 THR A CA 1
ATOM 1448 C C . THR A 1 190 ? -1.094 10.481 26.660 1.00 97.69 190 THR A C 1
ATOM 1450 O O . THR A 1 190 ? -1.620 11.567 26.897 1.00 97.69 190 THR A O 1
ATOM 1453 N N . THR A 1 191 ? 0.100 10.161 27.150 1.00 95.94 191 THR A N 1
ATOM 1454 C CA . THR A 1 191 ? 0.958 11.071 27.917 1.00 95.94 191 THR A CA 1
ATOM 1455 C C . THR A 1 191 ? 2.396 10.916 27.436 1.00 95.94 191 THR A C 1
ATOM 1457 O O . THR A 1 191 ? 3.032 9.884 27.661 1.00 95.94 191 THR A O 1
ATOM 1460 N N . GLY A 1 192 ? 2.903 11.939 26.741 1.00 94.56 192 GLY A N 1
ATOM 1461 C CA . GLY A 1 192 ? 4.142 11.821 25.971 1.00 94.56 192 GLY A CA 1
ATOM 1462 C C . GLY A 1 192 ? 4.026 10.692 24.945 1.00 94.56 192 GLY A C 1
ATOM 1463 O O . GLY A 1 192 ? 3.031 10.596 24.235 1.00 94.56 192 GLY A O 1
ATOM 1464 N N . GLU A 1 193 ? 5.008 9.795 24.927 1.00 96.44 193 GLU A N 1
ATOM 1465 C CA . GLU A 1 193 ? 5.045 8.650 24.009 1.00 96.44 193 GLU A CA 1
ATOM 1466 C C . GLU A 1 193 ? 4.268 7.412 24.500 1.00 96.44 193 GLU A C 1
ATOM 1468 O O . GLU A 1 193 ? 4.253 6.382 23.825 1.00 96.44 193 GLU A O 1
ATOM 1473 N N . LEU A 1 194 ? 3.677 7.456 25.700 1.00 97.38 194 LEU A N 1
ATOM 1474 C CA . LEU A 1 194 ? 2.947 6.336 26.299 1.00 97.38 194 LEU A CA 1
ATOM 1475 C C . LEU A 1 194 ? 1.441 6.504 26.087 1.00 97.38 194 LEU A C 1
ATOM 1477 O O . LEU A 1 194 ? 0.867 7.500 26.519 1.00 97.38 194 LEU A O 1
ATOM 1481 N N . THR A 1 195 ? 0.791 5.486 25.530 1.00 98.25 195 THR A N 1
ATOM 1482 C CA . THR A 1 195 ? -0.672 5.370 25.488 1.00 98.25 195 THR A CA 1
ATOM 1483 C C . THR A 1 195 ? -1.129 4.243 26.409 1.00 98.25 195 THR A C 1
ATOM 1485 O O . THR A 1 195 ? -0.584 3.140 26.370 1.00 98.25 195 THR A O 1
ATOM 1488 N N . THR A 1 196 ? -2.138 4.504 27.239 1.00 98.38 196 THR A N 1
ATOM 1489 C CA . THR A 1 196 ? -2.789 3.503 28.097 1.00 98.38 196 THR A CA 1
ATOM 1490 C C . THR A 1 196 ? -4.207 3.245 27.608 1.00 98.38 196 THR A C 1
ATOM 1492 O O . THR A 1 196 ? -4.974 4.190 27.417 1.00 98.38 196 THR A O 1
ATOM 1495 N N . TYR A 1 197 ? -4.557 1.972 27.440 1.00 98.00 197 TYR A N 1
ATOM 1496 C CA . TYR A 1 197 ? -5.861 1.537 26.947 1.00 98.00 197 TYR A CA 1
ATOM 1497 C C . TYR A 1 197 ? -6.734 1.061 28.105 1.00 98.00 197 TYR A C 1
ATOM 1499 O O . TYR A 1 197 ? -6.270 0.322 28.974 1.00 98.00 197 TYR A O 1
ATOM 1507 N N . TYR A 1 198 ? -7.999 1.471 28.104 1.00 98.00 198 TYR A N 1
ATOM 1508 C CA . TYR A 1 198 ? -8.998 1.129 29.109 1.00 98.00 198 TYR A CA 1
ATOM 1509 C C . TYR A 1 198 ? -10.241 0.536 28.443 1.00 98.00 198 TYR A C 1
ATOM 1511 O O . TYR A 1 198 ? -10.670 0.998 27.383 1.00 98.00 198 TYR A O 1
ATOM 1519 N N . ASN A 1 199 ? -10.854 -0.452 29.091 1.00 96.56 199 ASN A N 1
ATOM 1520 C CA . ASN A 1 199 ? -12.175 -0.952 28.702 1.00 96.56 199 ASN A CA 1
ATOM 1521 C C . ASN A 1 199 ? -13.312 -0.053 29.232 1.00 96.56 199 ASN A C 1
ATOM 1523 O O . ASN A 1 199 ? -13.070 0.889 29.989 1.00 96.56 199 ASN A O 1
ATOM 1527 N N . ALA A 1 200 ? -14.558 -0.387 28.882 1.00 94.44 200 ALA A N 1
ATOM 1528 C CA . ALA A 1 200 ? -15.763 0.311 29.341 1.00 94.44 200 ALA A CA 1
ATOM 1529 C C . ALA A 1 200 ? -15.889 0.409 30.877 1.00 94.44 200 ALA A C 1
ATOM 1531 O O . ALA A 1 200 ? -16.384 1.402 31.397 1.00 94.44 200 ALA A O 1
ATOM 1532 N N . ALA A 1 201 ? -15.382 -0.583 31.622 1.00 95.81 201 ALA A N 1
ATOM 1533 C CA . ALA A 1 201 ? -15.370 -0.577 33.089 1.00 95.81 201 ALA A CA 1
ATOM 1534 C C . ALA A 1 201 ? -14.232 0.273 33.695 1.00 95.81 201 ALA A C 1
ATOM 1536 O O . ALA A 1 201 ? -14.033 0.268 34.910 1.00 95.81 201 ALA A O 1
ATOM 1537 N N . GLY A 1 202 ? -13.436 0.956 32.866 1.00 95.19 202 GLY A N 1
ATOM 1538 C CA . GLY A 1 202 ? -12.315 1.788 33.298 1.00 95.19 202 GLY A CA 1
ATOM 1539 C C . GLY A 1 202 ? -11.074 1.008 33.738 1.00 95.19 202 GLY A C 1
ATOM 1540 O O . GLY A 1 202 ? -10.164 1.604 34.311 1.00 95.19 202 GLY A O 1
ATOM 1541 N N . ARG A 1 203 ? -11.001 -0.303 33.476 1.00 97.06 203 ARG A N 1
ATOM 1542 C CA . ARG A 1 203 ? -9.817 -1.122 33.777 1.00 97.06 203 ARG A CA 1
ATOM 1543 C C . ARG A 1 203 ? -8.817 -1.043 32.632 1.00 97.06 203 ARG A C 1
ATOM 1545 O O . ARG A 1 203 ? -9.216 -1.097 31.469 1.00 97.06 203 ARG A O 1
ATOM 1552 N N . VAL A 1 204 ? -7.529 -0.972 32.967 1.00 97.81 204 VAL A N 1
ATOM 1553 C CA . VAL A 1 204 ? -6.442 -1.027 31.980 1.00 97.81 204 VAL A CA 1
ATOM 1554 C C . VAL A 1 204 ? -6.475 -2.373 31.259 1.00 97.81 204 VAL A C 1
ATOM 1556 O O . VAL A 1 204 ? -6.586 -3.415 31.902 1.00 97.81 204 VAL A O 1
ATOM 1559 N N . THR A 1 205 ? -6.367 -2.349 29.934 1.00 97.44 205 THR A N 1
ATOM 1560 C CA . THR A 1 205 ? -6.281 -3.540 29.072 1.00 97.44 205 THR A CA 1
ATOM 1561 C C . THR A 1 205 ? -4.906 -3.707 28.429 1.00 97.44 205 THR A C 1
ATOM 1563 O O . THR A 1 205 ? -4.557 -4.803 27.996 1.00 97.44 205 THR A O 1
ATOM 1566 N N . GLY A 1 206 ? -4.093 -2.652 28.415 1.00 97.94 206 GLY A N 1
ATOM 1567 C CA . GLY A 1 206 ? -2.727 -2.692 27.915 1.00 97.94 206 GLY A CA 1
ATOM 1568 C C . GLY A 1 206 ? -2.123 -1.302 27.786 1.00 97.94 206 GLY A C 1
ATOM 1569 O O . GLY A 1 206 ? -2.741 -0.292 28.135 1.00 97.94 206 GLY A O 1
ATOM 1570 N N . THR A 1 207 ? -0.909 -1.254 27.250 1.00 98.50 207 THR A N 1
ATOM 1571 C CA . THR A 1 207 ? -0.203 -0.008 26.939 1.00 98.50 207 THR A CA 1
ATOM 1572 C C . THR A 1 207 ? 0.508 -0.106 25.598 1.00 98.50 207 THR A C 1
ATOM 1574 O O . THR A 1 207 ? 0.831 -1.199 25.132 1.00 98.50 207 THR A O 1
ATOM 1577 N N . SER A 1 208 ? 0.787 1.038 24.985 1.00 98.44 208 SER A N 1
ATOM 1578 C CA . SER A 1 208 ? 1.720 1.141 23.869 1.00 98.44 208 SER A CA 1
ATOM 1579 C C . SER A 1 208 ? 2.706 2.272 24.116 1.00 98.44 208 SER A C 1
ATOM 1581 O O . SER A 1 208 ? 2.379 3.267 24.762 1.00 98.44 208 SER A O 1
ATOM 1583 N N . ARG A 1 209 ? 3.940 2.109 23.642 1.00 98.31 209 ARG A N 1
ATOM 1584 C CA . ARG A 1 209 ? 4.961 3.157 23.709 1.00 98.31 209 ARG A CA 1
ATOM 1585 C C . ARG A 1 209 ? 5.582 3.364 22.341 1.00 98.31 209 ARG A C 1
ATOM 1587 O O . ARG A 1 209 ? 6.119 2.404 21.784 1.00 98.31 209 ARG A O 1
ATOM 1594 N N . LYS A 1 210 ? 5.529 4.597 21.844 1.00 97.31 210 LYS A N 1
ATOM 1595 C CA . LYS A 1 210 ? 6.188 5.002 20.603 1.00 97.31 210 LYS A CA 1
ATOM 1596 C C . LYS A 1 210 ? 7.637 5.423 20.879 1.00 97.31 210 LYS A C 1
ATOM 1598 O O . LYS A 1 210 ? 7.969 5.957 21.932 1.00 97.31 210 LYS A O 1
ATOM 1603 N N . ALA A 1 211 ? 8.534 5.066 19.972 1.00 95.56 211 ALA A N 1
ATOM 1604 C CA . ALA A 1 211 ? 9.944 5.424 20.003 1.00 95.56 211 ALA A CA 1
ATOM 1605 C C . ALA A 1 211 ? 10.431 5.549 18.557 1.00 95.56 211 ALA A C 1
ATOM 1607 O O . ALA A 1 211 ? 10.615 4.552 17.855 1.00 95.56 211 ALA A O 1
ATOM 1608 N N . GLY A 1 212 ? 10.594 6.791 18.097 1.00 95.00 212 GLY A N 1
ATOM 1609 C CA . GLY A 1 212 ? 10.880 7.075 16.695 1.00 95.00 212 GLY A CA 1
ATOM 1610 C C . GLY A 1 212 ? 9.787 6.505 15.791 1.00 95.00 212 GLY A C 1
ATOM 1611 O O . GLY A 1 212 ? 8.618 6.874 15.896 1.00 95.00 212 GLY A O 1
ATOM 1612 N N . ASN A 1 213 ? 10.171 5.585 14.912 1.00 95.81 213 ASN A N 1
ATOM 1613 C CA . ASN A 1 213 ? 9.270 4.961 13.953 1.00 95.81 213 ASN A CA 1
ATOM 1614 C C . ASN A 1 213 ? 8.707 3.604 14.417 1.00 95.81 213 ASN A C 1
ATOM 1616 O O . ASN A 1 213 ? 8.051 2.918 13.639 1.00 95.81 213 ASN A O 1
ATOM 1620 N N . SER A 1 214 ? 8.970 3.207 15.664 1.00 97.25 214 SER A N 1
ATOM 1621 C CA . SER A 1 214 ? 8.519 1.940 16.237 1.00 97.25 214 SER A CA 1
ATOM 1622 C C . SER A 1 214 ? 7.550 2.166 17.395 1.00 97.25 214 SER A C 1
ATOM 1624 O O . SER A 1 214 ? 7.714 3.098 18.179 1.00 97.25 214 SER A O 1
ATOM 1626 N N . THR A 1 215 ? 6.540 1.309 17.522 1.00 98.44 215 THR A N 1
ATOM 1627 C CA . THR A 1 215 ? 5.599 1.283 18.647 1.00 98.44 215 THR A CA 1
ATOM 1628 C C . THR A 1 215 ? 5.556 -0.116 19.244 1.00 98.44 215 THR A C 1
ATOM 1630 O O . THR A 1 215 ? 5.317 -1.087 18.531 1.00 98.44 215 THR A O 1
ATOM 1633 N N . VAL A 1 216 ? 5.766 -0.227 20.555 1.00 98.50 216 VAL A N 1
ATOM 1634 C CA . VAL A 1 216 ? 5.731 -1.502 21.289 1.00 98.50 216 VAL A CA 1
ATOM 1635 C C . VAL A 1 216 ? 4.448 -1.596 22.098 1.00 98.50 216 VAL A C 1
ATOM 1637 O O . VAL A 1 216 ? 4.185 -0.711 22.912 1.00 98.50 216 VAL A O 1
ATOM 1640 N N . PHE A 1 217 ? 3.702 -2.686 21.934 1.00 98.44 217 PHE A N 1
ATOM 1641 C CA . PHE A 1 217 ? 2.472 -2.971 22.671 1.00 98.44 217 PHE A CA 1
ATOM 1642 C C . PHE A 1 217 ? 2.741 -3.947 23.814 1.00 98.44 217 PHE A C 1
ATOM 1644 O O . PHE A 1 217 ? 3.530 -4.883 23.673 1.00 98.44 217 PHE A O 1
ATOM 1651 N N . ARG A 1 218 ? 2.096 -3.717 24.959 1.00 98.44 218 ARG A N 1
ATOM 1652 C CA . ARG A 1 218 ? 2.170 -4.575 26.143 1.00 98.44 218 ARG A CA 1
ATOM 1653 C C . ARG A 1 218 ? 0.786 -4.856 26.705 1.00 98.44 218 ARG A C 1
ATOM 1655 O O . ARG A 1 218 ? -0.074 -3.974 26.718 1.00 98.44 218 ARG A O 1
ATOM 1662 N N . ASN A 1 219 ? 0.603 -6.060 27.233 1.00 97.56 219 ASN A N 1
ATOM 1663 C CA . ASN A 1 219 ? -0.596 -6.422 27.984 1.00 97.56 219 ASN A CA 1
ATOM 1664 C C . ASN A 1 219 ? -0.586 -5.818 29.402 1.00 97.56 219 ASN A C 1
ATOM 1666 O O . ASN A 1 219 ? 0.342 -5.111 29.802 1.00 97.56 219 ASN A O 1
ATOM 1670 N N . THR A 1 220 ? -1.629 -6.108 30.178 1.00 96.69 220 THR A N 1
ATOM 1671 C CA . THR A 1 220 ? -1.791 -5.632 31.563 1.00 96.69 220 THR A CA 1
ATOM 1672 C C . THR A 1 220 ? -0.711 -6.123 32.526 1.00 96.69 220 THR A C 1
ATOM 1674 O O . THR A 1 220 ? -0.423 -5.435 33.500 1.00 96.69 220 THR A O 1
ATOM 1677 N N . ALA A 1 221 ? -0.095 -7.276 32.256 1.00 96.19 221 ALA A N 1
ATOM 1678 C CA . ALA A 1 221 ? 1.020 -7.814 33.036 1.00 96.19 22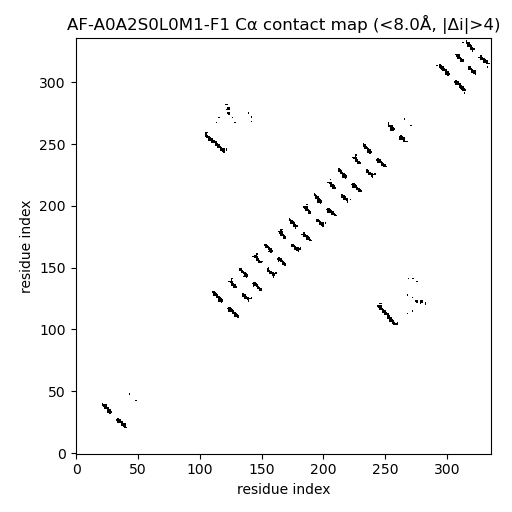1 ALA A CA 1
ATOM 1679 C C . ALA A 1 221 ? 2.384 -7.220 32.626 1.00 96.19 221 ALA A C 1
ATOM 1681 O O . ALA A 1 221 ? 3.402 -7.533 33.236 1.00 96.19 221 ALA A O 1
ATOM 1682 N N . GLY A 1 222 ? 2.419 -6.358 31.603 1.00 94.81 222 GLY A N 1
ATOM 1683 C CA . GLY A 1 222 ? 3.633 -5.704 31.115 1.00 94.81 222 GLY A CA 1
ATOM 1684 C C . GLY A 1 222 ? 4.433 -6.514 30.090 1.00 94.81 222 GLY A C 1
ATOM 1685 O O . GLY A 1 222 ? 5.454 -6.021 29.605 1.00 94.81 222 GLY A O 1
ATOM 1686 N N . TYR A 1 223 ? 3.977 -7.711 29.712 1.00 97.06 223 TYR A N 1
ATOM 1687 C CA . TYR A 1 223 ? 4.610 -8.494 28.651 1.00 97.06 223 TYR A CA 1
ATOM 1688 C C . TYR A 1 223 ? 4.336 -7.869 27.289 1.00 97.06 223 TYR A C 1
ATOM 1690 O O . TYR A 1 223 ? 3.224 -7.404 27.026 1.00 97.06 223 TYR A O 1
ATOM 1698 N N . MET A 1 224 ? 5.353 -7.863 26.427 1.00 97.00 224 MET A N 1
ATOM 1699 C CA . MET A 1 224 ? 5.217 -7.421 25.043 1.00 97.00 224 MET A CA 1
ATOM 1700 C C . MET A 1 224 ? 4.253 -8.347 24.301 1.00 97.00 224 MET A C 1
ATOM 1702 O O . MET A 1 224 ? 4.353 -9.559 24.433 1.00 97.00 224 MET A O 1
ATOM 1706 N N . THR A 1 225 ? 3.323 -7.775 23.540 1.00 97.75 225 THR A N 1
ATOM 1707 C CA . THR A 1 225 ? 2.364 -8.530 22.712 1.00 97.75 225 THR A CA 1
ATOM 1708 C C . THR A 1 225 ? 2.599 -8.342 21.220 1.00 97.75 225 THR A C 1
ATOM 1710 O O . THR A 1 225 ? 1.986 -9.023 20.407 1.00 97.75 225 THR A O 1
ATOM 1713 N N . GLY A 1 226 ? 3.445 -7.382 20.853 1.00 97.56 226 GLY A N 1
ATOM 1714 C CA . GLY A 1 226 ? 3.796 -7.113 19.471 1.00 97.56 226 GLY A CA 1
ATOM 1715 C C . GLY A 1 226 ? 4.436 -5.750 19.293 1.00 97.56 226 GLY A C 1
ATOM 1716 O O . GLY A 1 226 ? 4.483 -4.919 20.211 1.00 97.56 226 GLY A O 1
ATOM 1717 N N . THR A 1 227 ? 4.919 -5.519 18.081 1.00 98.44 227 THR A N 1
ATOM 1718 C CA . THR A 1 227 ? 5.510 -4.243 17.683 1.00 98.44 227 THR A CA 1
ATOM 1719 C C . THR A 1 227 ? 5.002 -3.806 16.320 1.00 98.44 227 THR A C 1
ATOM 1721 O O . THR A 1 227 ? 4.575 -4.615 15.498 1.00 98.44 227 THR A O 1
ATOM 1724 N N . VAL A 1 228 ? 5.034 -2.501 16.082 1.00 98.56 228 VAL A N 1
ATOM 1725 C CA . VAL A 1 228 ? 4.694 -1.896 14.796 1.00 98.56 228 VAL A CA 1
ATOM 1726 C C . VAL A 1 228 ? 5.834 -0.998 14.381 1.00 98.56 228 VAL A C 1
ATOM 1728 O O . VAL A 1 228 ? 6.281 -0.180 15.175 1.00 98.56 228 VAL A O 1
ATOM 1731 N N . THR A 1 229 ? 6.305 -1.143 13.148 1.00 98.06 229 THR A N 1
ATOM 1732 C CA . THR A 1 229 ? 7.293 -0.238 12.556 1.00 98.06 229 THR A CA 1
ATOM 1733 C C . THR A 1 229 ? 6.677 0.497 11.380 1.00 98.06 229 THR A C 1
ATOM 1735 O O . THR A 1 229 ? 6.130 -0.122 10.469 1.00 98.06 229 THR A O 1
ATOM 1738 N N . GLU A 1 230 ? 6.796 1.817 11.392 1.00 97.25 230 GLU A N 1
ATOM 1739 C CA . GLU A 1 230 ? 6.313 2.721 10.359 1.00 97.25 230 GLU A CA 1
ATOM 1740 C C . GLU A 1 230 ? 7.509 3.223 9.541 1.00 97.25 230 GLU A C 1
ATOM 1742 O O . GLU A 1 230 ? 8.538 3.644 10.057 1.00 97.25 230 GLU A O 1
ATOM 1747 N N . THR A 1 231 ? 7.406 3.163 8.227 1.00 95.56 231 THR A N 1
ATOM 1748 C CA . THR A 1 231 ? 8.358 3.752 7.280 1.00 95.56 231 THR A CA 1
ATOM 1749 C C . THR A 1 231 ? 7.553 4.489 6.215 1.00 95.56 231 THR A C 1
ATOM 1751 O O . THR A 1 231 ? 6.364 4.202 6.057 1.00 95.56 231 THR A O 1
ATOM 1754 N N . PRO A 1 232 ? 8.132 5.453 5.480 1.00 94.00 232 PRO A N 1
ATOM 1755 C CA . PRO A 1 232 ? 7.383 6.179 4.458 1.00 94.00 232 PRO A CA 1
ATOM 1756 C C . PRO A 1 232 ? 6.668 5.227 3.484 1.00 94.00 232 PRO A C 1
ATOM 1758 O O . PRO A 1 232 ? 7.305 4.438 2.787 1.00 94.00 232 PRO A O 1
ATOM 1761 N N . GLY A 1 233 ? 5.332 5.272 3.475 1.00 93.56 233 GLY A N 1
ATOM 1762 C CA . GLY A 1 233 ? 4.486 4.429 2.626 1.00 93.56 233 GLY A CA 1
ATOM 1763 C C . GLY A 1 233 ? 4.400 2.949 3.022 1.00 93.56 233 GLY A C 1
ATOM 1764 O O . GLY A 1 233 ? 3.826 2.168 2.260 1.00 93.56 233 GLY A O 1
ATOM 1765 N N . ARG A 1 234 ? 4.949 2.529 4.171 1.00 96.44 234 ARG A N 1
ATOM 1766 C CA . ARG A 1 234 ? 4.875 1.137 4.637 1.00 96.44 234 ARG A CA 1
ATOM 1767 C C . ARG A 1 234 ? 4.810 1.012 6.158 1.00 96.44 234 ARG A C 1
ATOM 1769 O O . ARG A 1 234 ? 5.678 1.520 6.859 1.00 96.44 234 ARG A O 1
ATOM 1776 N N . THR A 1 235 ? 3.882 0.192 6.633 1.00 98.25 235 THR A N 1
ATOM 1777 C CA . THR A 1 235 ? 3.789 -0.229 8.038 1.00 98.25 235 THR A CA 1
ATOM 1778 C C . THR A 1 235 ? 3.964 -1.739 8.132 1.00 98.25 235 THR A C 1
ATOM 1780 O O . THR A 1 235 ? 3.443 -2.469 7.292 1.00 98.25 235 THR A O 1
ATOM 1783 N N . THR A 1 236 ? 4.685 -2.222 9.138 1.00 98.25 236 THR A N 1
ATOM 1784 C CA . THR A 1 236 ? 4.856 -3.657 9.399 1.00 98.25 236 THR A CA 1
ATOM 1785 C C . THR A 1 236 ? 4.474 -3.964 10.837 1.00 98.25 236 THR A C 1
ATOM 1787 O O . THR A 1 236 ? 4.946 -3.288 11.753 1.00 98.25 236 THR A O 1
ATOM 1790 N N . TRP A 1 237 ? 3.647 -4.989 11.024 1.00 98.38 237 TRP A N 1
ATOM 1791 C CA . TRP A 1 237 ? 3.273 -5.528 12.327 1.00 98.38 237 TRP A CA 1
ATOM 1792 C C . TRP A 1 237 ? 4.071 -6.792 12.609 1.00 98.38 237 TRP A C 1
ATOM 1794 O O . TRP A 1 237 ? 4.252 -7.629 11.721 1.00 98.38 237 TRP A O 1
ATOM 1804 N N . TYR A 1 238 ? 4.504 -6.929 13.855 1.00 97.69 238 TYR A N 1
ATOM 1805 C CA . TYR A 1 238 ? 5.194 -8.101 14.364 1.00 97.69 238 TYR A CA 1
ATOM 1806 C C . TYR A 1 238 ? 4.506 -8.601 15.631 1.00 97.69 238 TYR A C 1
ATOM 1808 O O . TYR A 1 238 ? 3.967 -7.802 16.404 1.00 97.69 238 TYR A O 1
ATOM 1816 N N . ASP A 1 239 ? 4.552 -9.909 15.851 1.00 96.94 239 ASP A N 1
ATOM 1817 C CA . ASP A 1 239 ? 4.195 -10.507 17.136 1.00 96.94 239 ASP A CA 1
ATOM 1818 C C . ASP A 1 239 ? 5.263 -10.234 18.215 1.00 96.94 239 ASP A C 1
ATOM 1820 O O . ASP A 1 239 ? 6.217 -9.469 18.023 1.00 96.94 239 ASP A O 1
ATOM 1824 N N . ASP A 1 240 ? 5.073 -10.819 19.394 1.00 94.19 240 ASP A N 1
ATOM 1825 C CA . ASP A 1 240 ? 5.979 -10.718 20.536 1.00 94.19 240 ASP A CA 1
ATOM 1826 C C . ASP A 1 240 ? 7.330 -11.420 20.313 1.00 94.19 240 ASP A C 1
ATOM 1828 O O . ASP A 1 240 ? 8.313 -11.075 20.970 1.00 94.19 240 ASP A O 1
ATOM 1832 N N . MET A 1 241 ? 7.407 -12.344 19.353 1.00 93.88 241 MET A N 1
ATOM 1833 C CA . MET A 1 241 ? 8.639 -13.017 18.934 1.00 93.88 241 MET A CA 1
ATOM 1834 C C . MET A 1 241 ? 9.391 -12.253 17.831 1.00 93.88 241 MET A C 1
ATOM 1836 O O . MET A 1 241 ? 10.494 -12.649 17.450 1.00 93.88 241 MET A O 1
ATOM 1840 N N . GLY A 1 242 ? 8.826 -11.153 17.322 1.00 91.56 242 GLY A N 1
ATOM 1841 C CA . GLY A 1 242 ? 9.407 -10.365 16.235 1.00 91.56 242 GLY A CA 1
ATOM 1842 C C . GLY A 1 242 ? 9.160 -10.953 14.843 1.00 91.56 242 GLY A C 1
ATOM 1843 O O . GLY A 1 242 ? 9.831 -10.562 13.887 1.00 91.56 242 GLY A O 1
ATOM 1844 N N . ILE A 1 243 ? 8.212 -11.880 14.702 1.00 94.19 243 ILE A N 1
ATOM 1845 C CA . ILE A 1 243 ? 7.796 -12.429 13.412 1.00 94.19 243 ILE A CA 1
ATOM 1846 C C . ILE A 1 243 ? 6.745 -11.512 12.795 1.00 94.19 243 ILE A C 1
ATOM 1848 O O . ILE A 1 243 ? 5.828 -11.051 13.469 1.00 94.19 243 ILE A O 1
ATOM 1852 N N . VAL A 1 244 ? 6.875 -11.241 11.494 1.00 95.19 244 VAL A N 1
ATOM 1853 C CA . VAL A 1 244 ? 5.915 -10.413 10.753 1.00 95.19 244 VAL A CA 1
ATOM 1854 C C . VAL A 1 244 ? 4.545 -11.083 10.763 1.00 95.19 244 VAL A C 1
ATOM 1856 O O . VAL A 1 244 ? 4.401 -12.205 10.285 1.00 95.19 244 VAL A O 1
ATOM 1859 N N . THR A 1 245 ? 3.534 -10.368 11.245 1.00 96.31 245 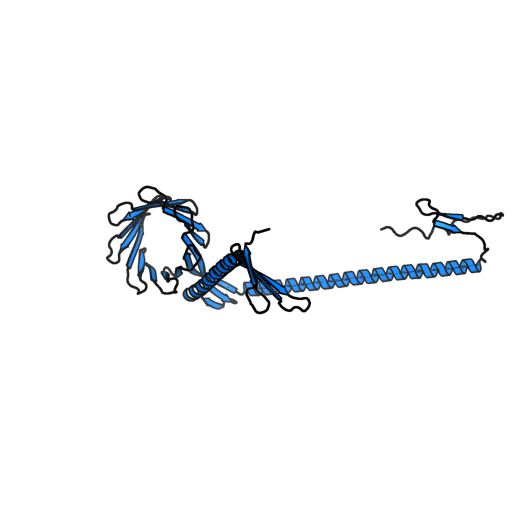THR A N 1
ATOM 1860 C CA . THR A 1 245 ? 2.130 -10.809 11.240 1.00 96.31 245 THR A CA 1
ATOM 1861 C C . THR A 1 245 ? 1.320 -10.142 10.134 1.00 96.31 245 THR A C 1
ATOM 1863 O O . THR A 1 245 ? 0.330 -10.700 9.662 1.00 96.31 245 THR A O 1
ATOM 1866 N N . GLY A 1 246 ? 1.771 -8.982 9.658 1.00 96.06 246 GLY A N 1
ATOM 1867 C CA . GLY A 1 246 ? 1.177 -8.307 8.517 1.00 96.06 246 GLY A CA 1
ATOM 1868 C C . GLY A 1 246 ? 1.999 -7.118 8.051 1.00 96.06 246 GLY A C 1
ATOM 1869 O O . GLY A 1 246 ? 2.901 -6.634 8.740 1.00 96.06 246 GLY A O 1
ATOM 1870 N N . THR A 1 247 ? 1.654 -6.609 6.875 1.00 97.88 247 THR A N 1
ATOM 1871 C CA . THR A 1 247 ? 2.223 -5.370 6.337 1.00 97.88 247 THR A CA 1
ATOM 1872 C C . THR A 1 247 ? 1.141 -4.517 5.709 1.00 97.88 247 THR A C 1
ATOM 1874 O O . THR A 1 247 ? 0.086 -5.010 5.318 1.00 97.88 247 THR A O 1
ATOM 1877 N N . ALA A 1 248 ? 1.384 -3.218 5.620 1.00 98.19 248 ALA A N 1
ATOM 1878 C CA . ALA A 1 248 ? 0.558 -2.309 4.861 1.00 98.19 248 ALA A CA 1
ATOM 1879 C C . ALA A 1 248 ? 1.414 -1.436 3.963 1.00 98.19 248 ALA A C 1
ATOM 1881 O O . ALA A 1 248 ? 2.548 -1.098 4.305 1.00 98.19 248 ALA A O 1
ATOM 1882 N N . ARG A 1 249 ? 0.859 -1.073 2.810 1.00 97.06 249 ARG A N 1
ATOM 1883 C CA . ARG A 1 249 ? 1.492 -0.184 1.843 1.00 97.06 249 ARG A CA 1
ATOM 1884 C C . ARG A 1 249 ? 0.535 0.929 1.469 1.00 97.06 249 ARG A C 1
ATOM 1886 O O . ARG A 1 249 ? -0.550 0.644 0.970 1.00 97.06 249 ARG A O 1
ATOM 1893 N N . THR A 1 250 ? 0.968 2.162 1.677 1.00 96.75 250 THR A N 1
ATOM 1894 C CA . THR A 1 250 ? 0.188 3.362 1.380 1.00 96.75 250 THR A CA 1
ATOM 1895 C C . THR A 1 250 ? 0.688 4.004 0.099 1.00 96.75 250 THR A C 1
ATOM 1897 O O . THR A 1 250 ? 1.892 4.157 -0.113 1.00 96.75 250 THR A O 1
ATOM 1900 N N . GLU A 1 251 ? -0.251 4.371 -0.760 1.00 93.88 251 GLU A N 1
ATOM 1901 C CA . GLU A 1 251 ? -0.023 4.993 -2.057 1.00 93.88 251 GLU A CA 1
ATOM 1902 C C . GLU A 1 251 ? -0.882 6.252 -2.163 1.00 93.88 251 GLU A C 1
ATOM 1904 O O . GLU A 1 251 ? -1.951 6.339 -1.558 1.00 93.88 251 GLU A O 1
ATOM 1909 N N . ALA A 1 252 ? -0.402 7.247 -2.907 1.00 94.12 252 ALA A N 1
ATOM 1910 C CA . ALA A 1 252 ? -1.188 8.442 -3.181 1.00 94.12 252 ALA A CA 1
ATOM 1911 C C . ALA A 1 252 ? -2.280 8.120 -4.206 1.00 94.12 252 ALA A C 1
ATOM 1913 O O . ALA A 1 252 ? -2.029 7.413 -5.180 1.00 94.12 252 ALA A O 1
ATOM 1914 N N . LEU A 1 253 ? -3.467 8.681 -3.995 1.00 95.12 253 LEU A N 1
ATOM 1915 C CA . LEU A 1 253 ? -4.495 8.791 -5.020 1.00 95.12 253 LEU A CA 1
ATOM 1916 C C . LEU A 1 253 ? -4.326 10.143 -5.700 1.00 95.12 253 LEU A C 1
ATOM 1918 O O . LEU A 1 253 ? -4.229 11.167 -5.017 1.00 95.12 253 LEU A O 1
ATOM 1922 N N . CYS A 1 254 ? -4.304 10.156 -7.028 1.00 93.69 254 CYS A N 1
ATOM 1923 C CA . CYS A 1 254 ? -4.006 11.351 -7.800 1.00 93.69 254 CYS A CA 1
ATOM 1924 C C . CYS A 1 254 ? -5.021 11.609 -8.920 1.00 93.69 254 CYS A C 1
ATOM 1926 O O . CYS A 1 254 ? -5.573 10.704 -9.546 1.00 93.69 254 CYS A O 1
ATOM 1928 N N . ARG A 1 255 ? -5.188 12.891 -9.247 1.00 94.62 255 ARG A N 1
ATOM 1929 C CA . ARG A 1 255 ? -5.612 13.338 -10.576 1.00 94.62 255 ARG A CA 1
ATOM 1930 C C . ARG A 1 255 ? -4.383 13.428 -11.467 1.00 94.62 255 ARG A C 1
ATOM 1932 O O . ARG A 1 255 ? -3.388 14.036 -11.074 1.00 94.62 255 ARG A O 1
ATOM 1939 N N . LYS A 1 256 ? -4.457 12.854 -12.661 1.00 93.75 256 LYS A N 1
ATOM 1940 C CA . LYS A 1 256 ? -3.402 12.891 -13.673 1.00 93.75 256 LYS A CA 1
ATOM 1941 C C . LYS A 1 256 ? -3.772 13.888 -14.760 1.00 93.75 256 LYS A C 1
ATOM 1943 O O . LYS A 1 256 ? -4.859 13.808 -15.333 1.00 93.75 256 LYS A O 1
ATOM 1948 N N . PHE A 1 257 ? -2.848 14.781 -15.076 1.00 93.06 257 PHE A N 1
ATOM 1949 C CA . PHE A 1 257 ? -2.984 15.778 -16.126 1.00 93.06 257 PHE A CA 1
ATOM 1950 C C . PHE A 1 257 ? -1.960 15.520 -17.226 1.00 93.06 257 PHE A C 1
ATOM 1952 O O . PHE A 1 257 ? -0.841 15.110 -16.932 1.00 93.06 257 PHE A O 1
ATOM 1959 N N . TYR A 1 258 ? -2.334 15.780 -18.475 1.00 91.62 258 TYR A N 1
ATOM 1960 C CA . TYR A 1 258 ? -1.429 15.835 -19.620 1.00 91.62 258 TYR A CA 1
ATOM 1961 C C . TYR A 1 258 ? -1.585 17.200 -20.289 1.00 91.62 258 TYR A C 1
ATOM 1963 O O . TYR A 1 258 ? -2.703 17.600 -20.615 1.00 91.62 258 TYR A O 1
ATOM 1971 N N . GLU A 1 259 ? -0.487 17.945 -20.422 1.00 91.12 259 GLU A N 1
ATOM 1972 C CA . GLU A 1 259 ? -0.476 19.328 -20.922 1.00 91.12 259 GLU A CA 1
ATOM 1973 C C . GLU A 1 259 ? -1.519 20.215 -20.205 1.00 91.12 259 GLU A C 1
ATOM 1975 O O . GLU A 1 259 ? -2.255 20.989 -20.815 1.00 91.12 259 GLU A O 1
ATOM 1980 N N . GLY A 1 260 ? -1.635 20.049 -18.880 1.00 88.69 260 GLY A N 1
ATOM 1981 C CA . GLY A 1 260 ? -2.572 20.798 -18.033 1.00 88.69 260 GLY A CA 1
ATOM 1982 C C . GLY A 1 260 ? -4.039 20.356 -18.117 1.00 88.69 260 GLY A C 1
ATOM 1983 O O . GLY A 1 260 ? -4.868 20.873 -17.371 1.00 88.69 260 GLY A O 1
ATOM 1984 N N . LYS A 1 261 ? -4.384 19.381 -18.966 1.00 92.69 261 LYS A N 1
ATOM 1985 C CA . LYS A 1 261 ? -5.746 18.835 -19.082 1.00 92.69 261 LYS A CA 1
ATOM 1986 C C . LYS A 1 261 ? -5.891 17.564 -18.259 1.00 92.69 261 LYS A C 1
ATOM 1988 O O . LYS A 1 261 ? -5.033 16.690 -18.329 1.00 92.69 261 LYS A O 1
ATOM 1993 N N . LEU A 1 262 ? -6.977 17.448 -17.496 1.00 93.44 262 LEU A N 1
ATOM 1994 C CA . LEU A 1 262 ? -7.278 16.240 -16.725 1.00 93.44 262 LEU A CA 1
ATOM 1995 C C . LEU A 1 262 ? -7.501 15.058 -17.679 1.00 93.44 262 LEU A C 1
ATOM 1997 O O . LEU A 1 262 ? -8.365 15.133 -18.549 1.00 93.44 262 LEU A O 1
ATOM 2001 N N . VAL A 1 263 ? -6.738 13.978 -17.502 1.00 95.94 263 VAL A N 1
ATOM 2002 C CA . VAL A 1 263 ? -6.832 12.763 -18.334 1.00 95.94 263 VAL A CA 1
ATOM 2003 C C . VAL A 1 263 ? -7.249 11.522 -17.556 1.00 95.94 263 VAL A C 1
ATOM 2005 O O . VAL A 1 263 ? -7.812 10.605 -18.144 1.00 95.94 263 VAL A O 1
ATOM 2008 N N . ALA A 1 264 ? -6.981 11.469 -16.250 1.00 93.31 264 ALA A N 1
ATOM 2009 C CA . ALA A 1 264 ? -7.399 10.356 -15.405 1.00 93.31 264 ALA A CA 1
ATOM 2010 C C . ALA A 1 264 ? -7.528 10.784 -13.941 1.00 93.31 264 ALA A C 1
ATOM 2012 O O . ALA A 1 264 ? -6.889 11.738 -13.492 1.00 93.31 264 ALA A O 1
ATOM 2013 N N . VAL A 1 265 ? -8.333 10.039 -13.194 1.00 93.75 265 VAL A N 1
ATOM 2014 C CA . VAL A 1 265 ? -8.439 10.123 -11.738 1.00 93.75 265 VAL A CA 1
ATOM 2015 C C . VAL A 1 265 ? -8.276 8.710 -11.209 1.00 93.75 265 VAL A C 1
ATOM 2017 O O . VAL A 1 265 ? -8.919 7.795 -11.723 1.00 93.75 265 VAL A O 1
ATOM 2020 N N . ASP A 1 266 ? -7.409 8.521 -10.221 1.00 94.00 266 ASP A N 1
ATOM 2021 C CA . ASP A 1 266 ? -7.237 7.211 -9.607 1.00 94.00 266 ASP A CA 1
ATOM 2022 C C . ASP A 1 266 ? -8.542 6.739 -8.963 1.00 94.00 266 ASP A C 1
ATOM 2024 O O . ASP A 1 266 ? -9.135 7.429 -8.133 1.00 94.00 266 ASP A O 1
ATOM 2028 N N . ASN A 1 267 ? -8.972 5.536 -9.338 1.00 93.38 267 ASN A N 1
ATOM 2029 C CA . ASN A 1 267 ? -10.111 4.863 -8.737 1.00 93.38 267 ASN A CA 1
ATOM 2030 C C . ASN A 1 267 ? -9.611 3.860 -7.678 1.00 93.38 267 ASN A C 1
ATOM 2032 O O . ASN A 1 267 ? -8.970 2.864 -8.038 1.00 93.38 267 ASN A O 1
ATOM 2036 N N . PRO A 1 268 ? -9.924 4.067 -6.385 1.00 93.38 268 PRO A N 1
ATOM 2037 C CA . PRO A 1 268 ? -9.519 3.165 -5.310 1.00 93.38 268 PRO A CA 1
ATOM 2038 C C . PRO A 1 268 ? -9.933 1.704 -5.521 1.00 93.38 268 PRO A C 1
ATOM 2040 O O . PRO A 1 268 ? -9.184 0.794 -5.169 1.00 93.38 268 PRO A O 1
ATOM 2043 N N . ALA A 1 269 ? -11.112 1.459 -6.103 1.00 91.88 269 ALA A N 1
ATOM 2044 C CA . ALA A 1 269 ? -11.612 0.104 -6.326 1.00 91.88 269 ALA A CA 1
ATOM 2045 C C . ALA A 1 269 ? -10.820 -0.626 -7.424 1.00 91.88 269 ALA A C 1
ATOM 2047 O O . ALA A 1 269 ? -10.470 -1.794 -7.266 1.00 91.88 269 ALA A O 1
ATOM 2048 N N . GLU A 1 270 ? -10.474 0.069 -8.509 1.00 93.81 270 GLU A N 1
ATOM 2049 C CA . GLU A 1 270 ? -9.633 -0.494 -9.572 1.00 93.81 270 GLU A CA 1
ATOM 2050 C C . GLU A 1 270 ? -8.202 -0.730 -9.094 1.00 93.81 270 GLU A C 1
ATOM 2052 O O . GLU A 1 270 ? -7.603 -1.758 -9.408 1.00 93.81 270 GLU A O 1
ATOM 2057 N N . LEU A 1 271 ? -7.653 0.201 -8.310 1.00 93.94 271 LEU A N 1
ATOM 2058 C CA . LEU A 1 271 ? -6.345 0.043 -7.679 1.00 93.94 271 LEU A CA 1
ATOM 2059 C C . LEU A 1 271 ? -6.305 -1.181 -6.754 1.00 93.94 271 LEU A C 1
ATOM 2061 O O . LEU A 1 271 ? -5.334 -1.936 -6.794 1.00 93.94 271 LEU A O 1
ATOM 2065 N N . HIS A 1 272 ? -7.366 -1.416 -5.974 1.00 93.25 272 HIS A N 1
ATOM 2066 C CA . HIS A 1 272 ? -7.519 -2.620 -5.150 1.00 93.25 272 HIS A CA 1
ATOM 2067 C C . HIS A 1 272 ? -7.488 -3.898 -5.978 1.00 93.25 272 HIS A C 1
ATOM 2069 O O . HIS A 1 272 ? -6.700 -4.793 -5.675 1.00 93.25 272 HIS A O 1
ATOM 2075 N N . GLU A 1 273 ? -8.281 -3.980 -7.045 1.00 94.25 273 GLU A N 1
ATOM 2076 C CA . GLU A 1 273 ? -8.295 -5.177 -7.891 1.00 94.25 273 GLU A CA 1
ATOM 2077 C C . GLU A 1 273 ? -6.960 -5.399 -8.612 1.00 94.25 273 GLU A C 1
ATOM 2079 O O . GLU A 1 273 ? -6.472 -6.531 -8.648 1.00 94.25 273 GLU A O 1
ATOM 2084 N N . ARG A 1 274 ? -6.298 -4.338 -9.096 1.00 93.69 274 ARG A N 1
ATOM 2085 C CA . ARG A 1 274 ? -4.933 -4.453 -9.637 1.00 93.69 274 ARG A CA 1
ATOM 2086 C C . ARG A 1 274 ? -3.966 -4.995 -8.590 1.00 93.69 274 ARG A C 1
ATOM 2088 O O . ARG A 1 274 ? -3.242 -5.953 -8.855 1.00 93.69 274 ARG A O 1
ATOM 2095 N N . ARG A 1 275 ? -3.976 -4.436 -7.377 1.00 94.94 275 ARG A N 1
ATOM 2096 C CA . ARG A 1 275 ? -3.041 -4.848 -6.326 1.00 94.94 275 ARG A CA 1
ATOM 2097 C C . ARG A 1 275 ? -3.296 -6.269 -5.832 1.00 94.94 275 ARG A C 1
ATOM 2099 O O . ARG A 1 275 ? -2.350 -6.992 -5.530 1.00 94.94 275 ARG A O 1
ATOM 2106 N N . LYS A 1 276 ? -4.554 -6.695 -5.794 1.00 91.81 276 LYS A N 1
ATOM 2107 C CA . LYS A 1 276 ? -4.959 -8.075 -5.503 1.00 91.81 276 LYS A CA 1
ATOM 2108 C C . LYS A 1 276 ? -4.374 -9.057 -6.518 1.00 91.81 276 LYS A C 1
ATOM 2110 O O . LYS A 1 276 ? -3.804 -10.071 -6.118 1.00 91.81 276 LYS A O 1
ATOM 2115 N N . GLN A 1 277 ? -4.457 -8.738 -7.812 1.00 91.25 277 GLN A N 1
ATOM 2116 C CA . GLN A 1 277 ? -3.868 -9.552 -8.881 1.00 91.25 277 GLN A CA 1
ATOM 2117 C C . GLN A 1 277 ? -2.337 -9.602 -8.779 1.00 91.25 277 GLN A C 1
ATOM 2119 O O . GLN A 1 277 ? -1.748 -10.682 -8.837 1.00 91.25 277 GLN A O 1
ATOM 2124 N N . GLU A 1 278 ? -1.690 -8.455 -8.561 1.00 91.94 278 GLU A N 1
ATOM 2125 C CA . GLU A 1 278 ? -0.237 -8.370 -8.371 1.00 91.94 278 GLU A CA 1
ATOM 2126 C C . GLU A 1 278 ? 0.235 -9.176 -7.153 1.00 91.94 278 GLU A C 1
ATOM 2128 O O . GLU A 1 278 ? 1.218 -9.911 -7.240 1.00 91.94 278 GLU A O 1
ATOM 2133 N N . ALA A 1 279 ? -0.464 -9.077 -6.020 1.00 87.12 279 ALA A N 1
ATOM 2134 C CA . ALA A 1 279 ? -0.137 -9.825 -4.809 1.00 87.12 279 ALA A CA 1
ATOM 2135 C C . ALA A 1 279 ? -0.250 -11.338 -5.039 1.00 87.12 279 ALA A C 1
ATOM 2137 O O . ALA A 1 279 ? 0.677 -12.076 -4.708 1.00 87.12 279 ALA A O 1
ATOM 2138 N N . ALA A 1 280 ? -1.332 -11.794 -5.678 1.00 85.12 280 ALA A N 1
ATOM 2139 C CA . ALA A 1 280 ? -1.510 -13.201 -6.029 1.00 85.12 280 ALA A CA 1
ATOM 2140 C C . ALA A 1 280 ? -0.377 -13.711 -6.938 1.00 85.12 280 ALA A C 1
ATOM 2142 O O . ALA A 1 280 ? 0.211 -14.759 -6.664 1.00 85.12 280 ALA A O 1
ATOM 2143 N N . MET A 1 281 ? -0.009 -12.934 -7.962 1.00 87.19 281 MET A N 1
ATOM 2144 C CA . MET A 1 281 ? 1.097 -13.255 -8.870 1.00 87.19 281 MET A CA 1
ATOM 2145 C C . MET A 1 281 ? 2.443 -13.313 -8.137 1.00 87.19 281 MET A C 1
ATOM 2147 O O . MET A 1 281 ? 3.239 -14.232 -8.346 1.00 87.19 281 MET A O 1
ATOM 2151 N N . ASN A 1 282 ? 2.709 -12.351 -7.253 1.00 84.50 282 ASN A N 1
ATOM 2152 C CA . ASN A 1 282 ? 3.950 -12.285 -6.485 1.00 84.50 282 ASN A CA 1
ATOM 2153 C C . ASN A 1 282 ? 4.090 -13.477 -5.538 1.00 84.50 282 ASN A C 1
ATOM 2155 O O . ASN A 1 282 ? 5.159 -14.089 -5.487 1.00 84.50 282 ASN A O 1
ATOM 2159 N N . VAL A 1 283 ? 3.016 -13.841 -4.833 1.00 83.69 283 VAL A N 1
ATOM 2160 C CA . VAL A 1 283 ? 3.008 -15.013 -3.952 1.00 83.69 283 VAL A CA 1
ATOM 2161 C C . VAL A 1 283 ? 3.174 -16.298 -4.760 1.00 83.69 283 VAL A C 1
ATOM 2163 O O . VAL A 1 283 ? 4.016 -17.123 -4.409 1.00 83.69 283 VAL A O 1
ATOM 2166 N N . GLN A 1 284 ? 2.472 -16.446 -5.888 1.00 79.81 284 GLN A N 1
ATOM 2167 C CA . GLN A 1 284 ? 2.636 -17.595 -6.781 1.00 79.81 284 GLN A CA 1
ATOM 2168 C C . GLN A 1 284 ? 4.073 -17.703 -7.304 1.00 79.81 284 GLN A C 1
ATOM 2170 O O . GLN A 1 284 ? 4.654 -18.786 -7.310 1.00 79.81 284 GLN A O 1
ATOM 2175 N N . THR A 1 285 ? 4.685 -16.582 -7.686 1.00 76.25 285 THR A N 1
ATOM 2176 C CA . THR A 1 285 ? 6.079 -16.549 -8.147 1.00 76.25 285 THR A CA 1
ATOM 2177 C C . THR A 1 285 ? 7.047 -16.895 -7.014 1.00 76.25 285 THR A C 1
ATOM 2179 O O . THR A 1 285 ? 8.009 -17.630 -7.223 1.00 76.25 285 THR A O 1
ATOM 2182 N N . ALA A 1 286 ? 6.812 -16.402 -5.795 1.00 73.25 286 ALA A N 1
ATOM 2183 C CA . ALA A 1 286 ? 7.621 -16.739 -4.625 1.00 73.25 286 ALA A CA 1
ATOM 2184 C C . ALA A 1 286 ? 7.508 -18.229 -4.261 1.00 73.25 286 ALA A C 1
ATOM 2186 O O . ALA A 1 286 ? 8.517 -18.872 -3.966 1.00 73.25 286 ALA A O 1
ATOM 2187 N N . GLN A 1 287 ? 6.305 -18.799 -4.345 1.00 73.31 287 GLN A N 1
ATOM 2188 C CA . GLN A 1 287 ? 6.071 -20.232 -4.183 1.00 73.31 287 GLN A CA 1
ATOM 2189 C C . GLN A 1 287 ? 6.749 -21.036 -5.293 1.00 73.31 287 GLN A C 1
ATOM 2191 O O . GLN A 1 287 ? 7.428 -22.011 -4.991 1.00 73.31 287 GLN A O 1
ATOM 2196 N N . ALA A 1 288 ? 6.644 -20.611 -6.555 1.00 68.81 288 ALA A N 1
ATOM 2197 C CA . ALA A 1 288 ? 7.325 -21.245 -7.680 1.00 68.81 288 ALA A CA 1
ATOM 2198 C C . ALA A 1 288 ? 8.845 -21.232 -7.492 1.00 68.81 288 ALA A C 1
ATOM 2200 O O . ALA A 1 288 ? 9.464 -22.281 -7.597 1.00 68.81 288 ALA A O 1
ATOM 2201 N N . ARG A 1 289 ? 9.438 -20.097 -7.098 1.00 70.81 289 ARG A N 1
ATOM 2202 C CA . ARG A 1 289 ? 10.870 -20.003 -6.770 1.00 70.81 289 ARG A CA 1
ATOM 2203 C C . ARG A 1 289 ? 11.262 -20.904 -5.608 1.00 70.81 289 ARG A C 1
ATOM 2205 O O . ARG A 1 289 ? 12.317 -21.515 -5.662 1.00 70.81 289 ARG A O 1
ATOM 2212 N N . ARG A 1 290 ? 10.437 -21.015 -4.563 1.00 69.44 290 ARG A N 1
ATOM 2213 C CA . ARG A 1 290 ? 10.685 -21.956 -3.457 1.00 69.44 290 ARG A CA 1
ATOM 2214 C C . ARG A 1 290 ? 10.619 -23.404 -3.947 1.00 69.44 290 ARG A C 1
ATOM 2216 O O . ARG A 1 290 ? 11.461 -24.217 -3.579 1.00 69.44 290 ARG A O 1
ATOM 2223 N N . ASN A 1 291 ? 9.647 -23.711 -4.799 1.00 63.81 291 ASN A N 1
ATOM 2224 C CA . ASN A 1 291 ? 9.469 -25.031 -5.388 1.00 63.81 291 ASN A CA 1
ATOM 2225 C C . ASN A 1 291 ? 10.597 -25.379 -6.367 1.00 63.81 291 ASN A C 1
ATOM 2227 O O . ASN A 1 291 ? 10.991 -26.536 -6.404 1.00 63.81 291 ASN A O 1
ATOM 2231 N N . GLU A 1 292 ? 11.132 -24.406 -7.110 1.00 58.00 292 GLU A N 1
ATOM 2232 C CA . GLU A 1 292 ? 12.239 -24.537 -8.070 1.00 58.00 292 GLU A CA 1
ATOM 2233 C C . GLU A 1 292 ? 13.610 -24.551 -7.381 1.00 58.00 292 GLU A C 1
ATOM 2235 O O . GLU A 1 292 ? 14.457 -25.381 -7.700 1.00 58.00 292 GLU A O 1
ATOM 2240 N N . ALA A 1 293 ? 13.808 -23.750 -6.330 1.00 57.62 293 ALA A N 1
ATOM 2241 C CA . ALA A 1 293 ? 14.917 -23.938 -5.390 1.00 57.62 293 ALA A CA 1
ATOM 2242 C C . ALA A 1 293 ? 14.882 -25.351 -4.781 1.00 57.62 293 ALA A C 1
ATOM 2244 O O . ALA A 1 293 ? 15.918 -25.921 -4.442 1.00 57.62 293 ALA A O 1
ATOM 2245 N N . GLY A 1 294 ? 13.684 -25.935 -4.697 1.00 57.41 294 GLY A N 1
ATOM 2246 C CA . GLY A 1 294 ? 13.452 -27.326 -4.352 1.00 57.41 294 GLY A CA 1
ATOM 2247 C C . GLY A 1 294 ? 13.384 -28.308 -5.526 1.00 57.41 294 GLY A C 1
ATOM 2248 O O . GLY A 1 294 ? 13.262 -29.487 -5.220 1.00 57.41 294 GLY A O 1
ATOM 2249 N N . ARG A 1 295 ? 13.434 -27.893 -6.808 1.00 61.47 295 ARG A N 1
ATOM 2250 C CA . ARG A 1 295 ? 13.324 -28.731 -8.027 1.00 61.47 295 ARG A CA 1
ATOM 2251 C C . ARG A 1 295 ? 14.040 -28.107 -9.236 1.00 61.47 295 ARG A C 1
ATOM 2253 O O . ARG A 1 295 ? 13.544 -27.161 -9.833 1.00 61.47 295 ARG A O 1
ATOM 2260 N N . LYS A 1 296 ? 15.141 -28.711 -9.680 1.00 62.72 296 LYS A N 1
ATOM 2261 C CA . LYS A 1 296 ? 15.859 -28.375 -10.919 1.00 62.72 296 LYS A CA 1
ATOM 2262 C C . LYS A 1 296 ? 15.566 -29.420 -11.996 1.00 62.72 296 LYS A C 1
ATOM 2264 O O . LYS A 1 296 ? 15.827 -30.601 -11.784 1.00 62.72 296 LYS A O 1
ATOM 2269 N N . THR A 1 297 ? 15.073 -28.989 -13.155 1.00 64.94 297 THR A N 1
ATOM 2270 C CA . THR A 1 297 ? 14.824 -29.871 -14.305 1.00 64.94 297 THR A CA 1
ATOM 2271 C C . THR A 1 297 ? 15.895 -29.659 -15.375 1.00 64.94 297 THR A C 1
ATOM 2273 O O . THR A 1 297 ? 16.029 -28.567 -15.919 1.00 64.94 297 THR A O 1
ATOM 2276 N N . VAL A 1 298 ? 16.665 -30.701 -15.689 1.00 68.56 298 VAL A N 1
ATOM 2277 C CA . VAL A 1 298 ? 17.677 -30.725 -16.757 1.00 68.56 298 VAL A CA 1
ATOM 2278 C C . VAL A 1 298 ? 17.170 -31.612 -17.889 1.00 68.56 298 VAL A C 1
ATOM 2280 O O . VAL A 1 298 ? 16.835 -32.774 -17.664 1.00 68.56 298 VAL A O 1
ATOM 2283 N N . ARG A 1 299 ? 17.117 -31.073 -19.109 1.00 70.69 299 ARG A N 1
ATOM 2284 C CA . ARG A 1 299 ? 16.780 -31.824 -20.327 1.00 70.69 299 ARG A CA 1
ATOM 2285 C C . ARG A 1 299 ? 18.058 -32.196 -21.071 1.00 70.69 299 ARG A C 1
ATOM 2287 O O . ARG A 1 299 ? 18.914 -31.339 -21.268 1.00 70.69 299 ARG A O 1
ATOM 2294 N N . HIS A 1 300 ? 18.165 -33.456 -21.475 1.00 64.69 300 HIS A N 1
ATOM 2295 C CA . HIS A 1 300 ? 19.294 -34.005 -22.224 1.00 64.69 300 HIS A CA 1
ATOM 2296 C C . HIS A 1 300 ? 18.855 -34.276 -23.658 1.00 64.69 300 HIS A C 1
ATOM 2298 O O . HIS A 1 300 ? 17.823 -34.916 -23.874 1.00 64.69 300 HIS A O 1
ATOM 2304 N N . TYR A 1 301 ? 19.638 -33.798 -24.620 1.00 61.94 301 TYR A N 1
ATOM 2305 C CA . TYR A 1 301 ? 19.376 -33.948 -26.050 1.00 61.94 301 TYR A CA 1
ATOM 2306 C C . TYR A 1 301 ? 20.488 -34.773 -26.704 1.00 61.94 301 TYR A C 1
ATOM 2308 O O . TYR A 1 301 ? 21.623 -34.763 -26.225 1.00 61.94 301 TYR A O 1
ATOM 2316 N N . ASP A 1 302 ? 20.167 -35.488 -27.781 1.00 65.69 302 ASP A N 1
ATOM 2317 C CA . ASP A 1 302 ? 21.167 -36.121 -28.641 1.00 65.69 302 ASP A CA 1
ATOM 2318 C C . ASP A 1 302 ? 21.853 -35.104 -29.576 1.00 65.69 302 ASP A C 1
ATOM 2320 O O . ASP A 1 302 ? 21.502 -33.922 -29.624 1.00 65.69 302 ASP A O 1
ATOM 2324 N N . VAL A 1 303 ? 22.843 -35.573 -30.343 1.00 51.41 303 VAL A N 1
ATOM 2325 C CA . VAL A 1 303 ? 23.615 -34.759 -31.304 1.00 51.41 303 VAL A CA 1
ATOM 2326 C C . VAL A 1 303 ? 22.771 -34.174 -32.445 1.00 51.41 303 VAL A C 1
ATOM 2328 O O . VAL A 1 303 ? 23.220 -33.251 -33.116 1.00 51.41 303 VAL A O 1
ATOM 2331 N N . ASN A 1 304 ? 21.549 -34.677 -32.642 1.00 58.00 304 ASN A N 1
ATOM 2332 C CA . ASN A 1 304 ? 20.592 -34.198 -33.637 1.00 58.00 304 ASN A CA 1
ATOM 2333 C C . ASN A 1 304 ? 19.524 -33.272 -33.016 1.00 58.00 304 ASN A C 1
ATOM 2335 O O . ASN A 1 304 ? 18.587 -32.868 -33.702 1.00 58.00 304 ASN A O 1
ATOM 2339 N N . GLY A 1 305 ? 19.644 -32.936 -31.725 1.00 54.25 305 GLY A N 1
ATOM 2340 C CA . GLY A 1 305 ? 18.726 -32.053 -31.002 1.00 54.25 305 GLY A CA 1
ATOM 2341 C C . GLY A 1 305 ? 17.442 -32.725 -30.505 1.00 54.25 305 GLY A C 1
ATOM 2342 O O . GLY A 1 305 ? 16.534 -32.030 -30.046 1.00 54.25 305 GLY A O 1
ATOM 2343 N N . ARG A 1 306 ? 17.330 -34.059 -30.558 1.00 57.59 306 ARG A N 1
ATOM 2344 C CA . ARG A 1 306 ? 16.161 -34.787 -30.045 1.00 57.59 306 ARG A CA 1
ATOM 2345 C C . ARG A 1 306 ? 16.287 -35.004 -28.539 1.00 57.59 306 ARG A C 1
ATOM 2347 O O . ARG A 1 306 ? 17.331 -35.421 -28.049 1.00 57.59 306 ARG A O 1
ATOM 2354 N N . LEU A 1 307 ? 15.211 -34.746 -27.796 1.00 53.75 307 LEU A N 1
ATOM 2355 C CA . LEU A 1 307 ? 15.152 -34.999 -26.353 1.00 53.75 307 LEU A CA 1
ATOM 2356 C C . LEU A 1 307 ? 15.283 -36.506 -26.075 1.00 53.75 307 LEU A C 1
ATOM 2358 O O . LEU A 1 307 ? 14.490 -37.289 -26.595 1.00 53.75 307 LEU A O 1
ATOM 2362 N N . ILE A 1 308 ? 16.251 -36.900 -25.244 1.00 74.12 308 ILE A N 1
ATOM 2363 C CA . ILE A 1 308 ? 16.497 -38.306 -24.872 1.00 74.12 308 ILE A CA 1
ATOM 2364 C C . ILE A 1 308 ? 16.205 -38.605 -23.400 1.00 74.12 308 ILE A C 1
ATOM 2366 O O . ILE A 1 308 ? 15.838 -39.730 -23.070 1.00 74.12 308 ILE A O 1
ATOM 2370 N N . ALA A 1 309 ? 16.344 -37.618 -22.510 1.00 70.94 309 ALA A N 1
ATOM 2371 C CA . ALA A 1 309 ? 16.043 -37.797 -21.094 1.00 70.94 309 ALA A CA 1
ATOM 2372 C C . ALA A 1 309 ? 15.718 -36.474 -20.395 1.00 70.94 309 ALA A C 1
ATOM 2374 O O . ALA A 1 309 ? 16.270 -35.422 -20.722 1.00 70.94 309 ALA A O 1
ATOM 2375 N N . THR A 1 310 ? 14.880 -36.542 -19.363 1.00 63.56 310 THR A N 1
ATOM 2376 C CA . THR A 1 310 ? 14.638 -35.431 -18.432 1.00 63.56 310 THR A CA 1
ATOM 2377 C C . THR A 1 310 ? 15.054 -35.861 -17.030 1.00 63.56 310 THR A C 1
ATOM 2379 O O . THR A 1 310 ? 14.673 -36.928 -16.556 1.00 63.56 310 THR A O 1
ATOM 2382 N N . THR A 1 311 ? 15.872 -35.049 -16.366 1.00 68.69 311 THR A N 1
ATOM 2383 C CA . THR A 1 311 ? 16.267 -35.237 -14.968 1.00 68.69 311 THR A CA 1
ATOM 2384 C C . THR A 1 311 ? 15.615 -34.165 -14.109 1.00 68.69 311 THR A C 1
ATOM 2386 O O . THR A 1 311 ? 15.877 -32.987 -14.316 1.00 68.69 311 THR A O 1
ATOM 2389 N N . GLU A 1 312 ? 14.810 -34.559 -13.130 1.00 72.88 312 GLU A N 1
ATOM 2390 C CA . GLU A 1 312 ? 14.215 -33.659 -12.139 1.00 72.88 312 GLU A CA 1
ATOM 2391 C C . GLU A 1 312 ? 14.887 -33.898 -10.788 1.00 72.88 312 GLU A C 1
ATOM 2393 O O . GLU A 1 312 ? 14.746 -34.974 -10.209 1.00 72.88 312 GLU A O 1
ATOM 2398 N N . SER A 1 313 ? 15.629 -32.925 -10.265 1.00 66.31 313 SER A N 1
ATOM 2399 C CA . SER A 1 313 ? 16.250 -33.022 -8.944 1.00 66.31 313 SER A CA 1
ATOM 2400 C C . SER A 1 313 ? 15.518 -32.139 -7.954 1.00 66.31 313 SER A C 1
ATOM 2402 O O . SER A 1 313 ? 15.603 -30.920 -8.070 1.00 66.31 313 SER A O 1
ATOM 2404 N N . GLY A 1 314 ? 14.848 -32.735 -6.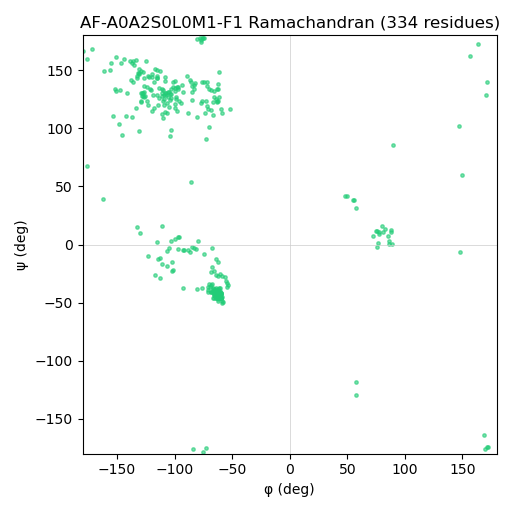969 1.00 62.38 314 GLY A N 1
ATOM 2405 C CA . GLY A 1 314 ? 14.183 -31.986 -5.920 1.00 62.38 314 GLY A CA 1
ATOM 2406 C C . GLY A 1 314 ? 13.841 -32.760 -4.653 1.00 62.38 314 GLY A C 1
ATOM 2407 O O . GLY A 1 314 ? 13.617 -33.970 -4.691 1.00 62.38 314 GLY A O 1
ATOM 2408 N N . GLY A 1 315 ? 13.840 -32.061 -3.513 1.00 57.97 315 GLY A N 1
ATOM 2409 C CA . GLY A 1 315 ? 13.544 -32.650 -2.199 1.00 57.97 315 GLY A CA 1
ATOM 2410 C C . GLY A 1 315 ? 14.433 -33.848 -1.837 1.00 57.97 315 GLY A C 1
ATOM 2411 O O . GLY A 1 315 ? 13.932 -34.840 -1.321 1.00 57.97 315 GLY A O 1
ATOM 2412 N N . GLY A 1 316 ? 15.727 -33.806 -2.181 1.00 59.69 316 GLY A N 1
ATOM 2413 C CA . GLY A 1 316 ? 16.668 -34.897 -1.897 1.00 59.69 316 GLY A CA 1
ATOM 2414 C C . GLY A 1 316 ? 16.562 -36.108 -2.833 1.00 59.69 316 GLY A C 1
ATOM 2415 O O . GLY A 1 316 ? 17.184 -37.129 -2.563 1.00 59.69 316 GLY A O 1
ATOM 2416 N N . THR A 1 317 ? 15.811 -36.023 -3.938 1.00 60.00 317 THR A N 1
ATOM 2417 C CA . THR A 1 317 ? 15.679 -37.107 -4.929 1.00 60.00 317 THR A CA 1
ATOM 2418 C C . THR A 1 317 ? 15.856 -36.597 -6.358 1.00 60.00 317 THR A C 1
ATOM 2420 O O . THR A 1 317 ? 15.428 -35.499 -6.699 1.00 60.00 317 THR A O 1
ATOM 2423 N N . ILE A 1 318 ? 16.492 -37.402 -7.200 1.00 70.88 318 ILE A N 1
ATOM 2424 C CA . ILE A 1 318 ? 16.705 -37.195 -8.627 1.00 70.88 318 ILE A CA 1
ATOM 2425 C C . ILE A 1 318 ? 15.861 -38.233 -9.358 1.00 70.88 318 ILE A C 1
ATOM 2427 O O . ILE A 1 318 ? 16.145 -39.425 -9.270 1.00 70.88 318 ILE A O 1
ATOM 2431 N N . ARG A 1 319 ? 14.823 -37.798 -10.070 1.00 74.69 319 ARG A N 1
ATOM 2432 C CA . ARG A 1 319 ? 14.005 -38.657 -10.934 1.00 74.69 319 ARG A CA 1
ATOM 2433 C C . ARG A 1 319 ? 14.486 -38.530 -12.371 1.00 74.69 319 ARG A C 1
ATOM 2435 O O . ARG A 1 319 ? 14.761 -37.423 -12.833 1.00 74.69 319 ARG A O 1
ATOM 2442 N N . ARG A 1 320 ? 14.611 -39.658 -13.066 1.00 74.38 320 ARG A N 1
ATOM 2443 C CA . ARG A 1 320 ? 14.986 -39.716 -14.481 1.00 74.38 320 ARG A CA 1
ATOM 2444 C C . ARG A 1 320 ? 13.811 -40.243 -15.284 1.00 74.38 320 ARG A C 1
ATOM 2446 O O . ARG A 1 320 ? 13.215 -41.248 -14.904 1.00 74.38 320 ARG A O 1
ATOM 2453 N N . TYR A 1 321 ? 13.528 -39.581 -16.395 1.00 76.69 321 TYR A N 1
ATOM 2454 C CA . TYR A 1 321 ? 12.522 -39.995 -17.362 1.00 76.69 321 TYR A CA 1
ATOM 2455 C C . TYR A 1 321 ? 13.167 -40.147 -18.734 1.00 76.69 321 TYR A C 1
ATOM 2457 O O . TYR A 1 321 ? 14.084 -39.382 -19.057 1.00 76.69 321 TYR A O 1
ATOM 2465 N N . GLY A 1 322 ? 12.707 -41.116 -19.518 1.00 74.31 322 GLY A N 1
ATOM 2466 C CA . GLY A 1 322 ? 13.141 -41.284 -20.899 1.00 74.31 322 GLY A CA 1
ATOM 2467 C C . GLY A 1 322 ? 12.364 -40.384 -21.863 1.00 74.31 322 GLY A C 1
ATOM 2468 O O . GLY A 1 322 ? 11.584 -39.519 -21.451 1.00 74.31 322 GLY A O 1
ATOM 2469 N N . ALA A 1 323 ? 12.637 -40.527 -23.158 1.00 68.75 323 ALA A N 1
ATOM 2470 C CA . ALA A 1 323 ? 12.186 -39.597 -24.195 1.00 68.75 323 ALA A CA 1
ATOM 2471 C C . ALA A 1 323 ? 10.659 -39.571 -24.398 1.00 68.75 323 ALA A C 1
ATOM 2473 O O . ALA A 1 323 ? 10.138 -38.574 -24.900 1.00 68.75 323 ALA A O 1
ATOM 2474 N N . ALA A 1 324 ? 9.946 -40.637 -24.017 1.00 75.50 324 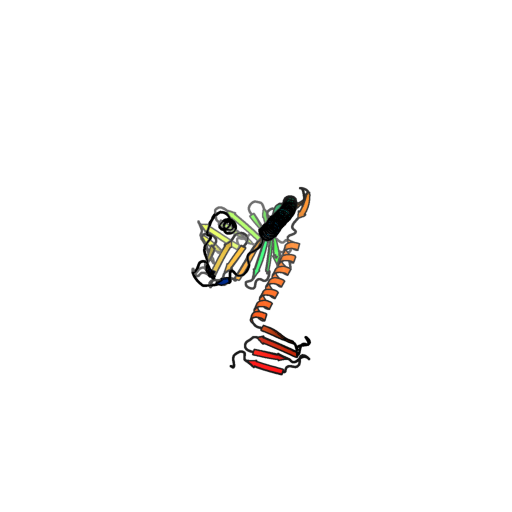ALA A N 1
ATOM 2475 C CA . ALA A 1 324 ? 8.488 -40.730 -24.091 1.00 75.50 324 ALA A CA 1
ATOM 2476 C C . ALA A 1 324 ? 7.799 -40.388 -22.752 1.00 75.50 324 ALA A C 1
ATOM 2478 O O . ALA A 1 324 ? 6.579 -40.498 -22.642 1.00 75.50 324 ALA A O 1
ATOM 2479 N N . GLY A 1 325 ? 8.560 -39.932 -21.747 1.00 68.69 325 GLY A N 1
ATOM 2480 C CA . GLY A 1 325 ? 8.053 -39.582 -20.416 1.00 68.69 325 GLY A CA 1
ATOM 2481 C C . GLY A 1 325 ? 7.957 -40.763 -19.446 1.00 68.69 325 GLY A C 1
ATOM 2482 O O . GLY A 1 325 ? 7.438 -40.614 -18.342 1.00 68.69 325 GLY A O 1
ATOM 2483 N N . GLU A 1 326 ? 8.471 -41.930 -19.823 1.00 77.75 326 GLU A N 1
ATOM 2484 C CA . GLU A 1 326 ? 8.549 -43.113 -18.978 1.00 77.75 326 GLU A CA 1
ATOM 2485 C C . GLU A 1 326 ? 9.490 -42.883 -17.790 1.00 77.75 326 GLU A C 1
ATOM 2487 O O . GLU A 1 326 ? 10.606 -42.385 -17.948 1.00 77.75 326 GLU A O 1
ATOM 2492 N N . HIS A 1 327 ? 9.048 -43.233 -16.580 1.00 76.56 327 HIS A N 1
ATOM 2493 C CA . HIS A 1 327 ? 9.884 -43.143 -15.382 1.00 76.56 327 HIS A CA 1
ATOM 2494 C C . HIS A 1 327 ? 10.956 -44.237 -15.422 1.00 76.56 327 HIS A C 1
ATOM 2496 O O . HIS A 1 327 ? 10.644 -45.422 -15.473 1.00 76.56 327 HIS A O 1
ATOM 2502 N N . MET A 1 328 ? 12.225 -43.828 -15.417 1.00 76.06 328 MET A N 1
ATOM 2503 C CA . MET A 1 328 ? 13.384 -44.720 -15.550 1.00 76.06 328 MET A CA 1
ATOM 2504 C C . MET A 1 328 ? 14.082 -44.987 -14.215 1.00 76.06 328 MET A C 1
ATOM 2506 O O . MET A 1 328 ? 14.913 -45.887 -14.116 1.00 76.06 328 MET A O 1
ATOM 2510 N N . GLY A 1 329 ? 13.788 -44.193 -13.184 1.00 72.25 329 GLY A N 1
ATOM 2511 C CA . GLY A 1 329 ? 14.346 -44.405 -11.855 1.00 72.25 329 GLY A CA 1
ATOM 2512 C C . GLY A 1 329 ? 14.363 -43.158 -10.981 1.00 72.25 329 GLY A C 1
ATOM 2513 O O . GLY A 1 329 ? 14.266 -42.024 -11.454 1.00 72.25 329 GLY A O 1
ATOM 2514 N N . THR A 1 330 ? 14.508 -43.389 -9.677 1.00 76.75 330 THR A N 1
ATOM 2515 C CA . THR A 1 330 ? 14.662 -42.350 -8.654 1.00 76.75 330 THR A CA 1
ATOM 2516 C C . THR A 1 330 ? 15.923 -42.641 -7.846 1.00 76.75 330 THR A C 1
ATOM 2518 O O . THR A 1 330 ? 16.076 -43.742 -7.328 1.00 76.75 330 THR A O 1
ATOM 2521 N N . THR A 1 331 ? 16.816 -41.666 -7.710 1.00 74.88 331 THR A N 1
ATOM 2522 C CA . THR A 1 331 ? 18.054 -41.762 -6.917 1.00 74.88 331 THR A CA 1
ATOM 2523 C C . THR A 1 331 ? 18.036 -40.706 -5.816 1.00 74.88 331 THR A C 1
ATOM 2525 O O . THR A 1 331 ? 17.541 -39.608 -6.046 1.00 74.88 331 THR A O 1
ATOM 2528 N N . ALA A 1 332 ? 18.562 -40.980 -4.623 1.00 64.56 332 ALA A N 1
ATOM 2529 C CA . ALA A 1 332 ? 18.717 -39.940 -3.604 1.00 64.56 332 ALA A CA 1
ATOM 2530 C C . ALA A 1 332 ? 19.818 -38.947 -4.024 1.00 64.56 332 ALA A C 1
ATOM 2532 O O . ALA A 1 332 ? 20.896 -39.345 -4.465 1.00 64.56 332 ALA A O 1
ATOM 2533 N N . ALA A 1 333 ? 19.561 -37.647 -3.902 1.00 56.59 333 ALA A N 1
ATOM 2534 C CA . ALA A 1 333 ? 20.549 -36.609 -4.164 1.00 56.59 333 ALA A CA 1
ATOM 2535 C C . ALA A 1 333 ? 21.575 -36.608 -3.016 1.00 56.59 333 ALA A C 1
ATOM 2537 O O . ALA A 1 333 ? 21.362 -35.961 -1.996 1.00 56.59 333 ALA A O 1
ATOM 2538 N N . GLY A 1 334 ? 22.654 -37.384 -3.162 1.00 52.09 334 GLY A N 1
ATOM 2539 C CA . GLY A 1 334 ? 23.736 -37.455 -2.173 1.00 52.09 334 GLY A CA 1
ATOM 2540 C C . GLY A 1 334 ? 24.451 -38.801 -2.033 1.00 52.09 334 GLY A C 1
ATOM 2541 O O . GLY A 1 334 ? 25.457 -38.858 -1.331 1.00 52.09 334 GLY A O 1
ATOM 2542 N N . SER A 1 335 ? 24.005 -39.880 -2.683 1.00 40.06 335 SER A N 1
ATOM 2543 C CA . SER A 1 335 ? 24.811 -41.107 -2.743 1.00 40.06 335 SER A CA 1
ATOM 2544 C C . SER A 1 335 ? 25.877 -40.952 -3.829 1.00 40.06 335 SER A C 1
ATOM 2546 O O . SER A 1 335 ? 25.522 -40.860 -5.004 1.00 40.06 335 SER A O 1
ATOM 2548 N N . ARG A 1 336 ? 27.136 -40.842 -3.383 1.00 37.91 336 ARG A N 1
ATOM 2549 C CA . ARG A 1 336 ? 28.366 -40.760 -4.190 1.00 37.91 336 ARG A CA 1
ATOM 2550 C C . ARG A 1 336 ? 28.369 -41.690 -5.397 1.00 37.91 336 ARG A C 1
ATOM 2552 O O . ARG A 1 336 ? 27.964 -42.859 -5.224 1.00 37.91 336 ARG A O 1
#

Foldseek 3Di:
DDDDDDDPDPPPDDDDDPDDDFDWDFDADPVGHGPDIDGPPDDDDPVRVVVVVVVVVVVVVVVVVVVVVVVVVVVVVVVVVVVVVVVVVVVVVVVVVVVVVQVVLKDKDFFWKKKWKAFLLLATQWMWTDGPQKIFIAGLVLQTQWMWHCDPQKTWIAGSVGQTQWIWHDDPQKIFIGGSVRQTQKIWHDDPQKIWIAGSVRDTQWIWGDDPQKIWIAGPVRQTQWMWGDDVQKIFIGGSVRRTGMMMGMDTWIQMGGNNHGDDTDDNSVVSVVVNVVSVVVSVVVVVVVVVVFWDWDWDADPVRQTAWIWIHGPQKIWIAGRVRHTPDIDGNDDD

pLDDT: mean 81.96, std 19.6, range [28.41, 98.56]

Mean predicted aligned error: 16.35 Å

Nearest PDB structures (foldseek):
  2bib-assembly1_A  TM=2.712E-01  e=2.464E-02  Streptococcus pneumoniae
  5i4q-assembly1_A  TM=4.679E-01  e=1.033E+00  Escherichia coli NC101
  6vbu-assembly1_7  TM=3.134E-01  e=2.114E-01  Bos taurus
  3wjv-assembly1_A  TM=2.783E-01  e=3.351E-01  Escherichia coli DH1
  1iwm-assembly1_A  TM=2.105E-01  e=2.595E-01  Escherichia coli

Sequence (336 aa):
MKMIGTWCAALLAGFLAVGTAAETVEIRDNSGNIVGRADLDGYYSSDELNRKLDEARKDMQRLLEEQRRKAADETARQVRQAIENERANQARMRLEIEREIERLKTSYSPIGTITFYYDAAGYLTGSAAETDGAVVRRNAAGTVIGTELIEGGKTLYYDGSGNLTGARVVSGGTALVYNAAGEVYSREVTTGELTTYYNAAGRVTGTSRKAGNSTVFRNTAGYMTGTVTETPGRTTWYDDMGIVTGTARTEALCRKFYEGKLVAVDNPAELHERRKQEAAMNVQTAQARRNEAGRKTVRHYDVNGRLIATTESGGGTIRRYGAAGEHMGTTAAGSR

Radius of gyration: 44.65 Å; Cα contacts (8 Å, |Δi|>4): 527; chains: 1; bounding box: 121×66×99 Å